Protein AF-A0A7W3WJU0-F1 (afdb_monomer_lite)

Foldseek 3Di:
DPVLQVVLVVLLVLLQVLLVLLQVQLVLDPPPPVVSLVSNLLSLLSNLLSQVSHLDRPDDLVVSLVSLVVSLVSLVVVVVVVDPPSVVSNLSSVLSNVLSVVVVPPPDPPDPDDDRPQLDPPDDDDDDDPPVPDDDPLVVLLVVLVVVLVVLVVVLPPDPDPPDDDDDDDDDDDDPPSRPPPSNSVSVSSNSSSNSSSVSSVSD

Secondary structure (DSSP, 8-state):
--HHHHHHHHHHHHHHHHHHHHHHHHHH-SSHHHHTHHHHHHHHHHHHHHHHH-SS--S-HHHHHHHHHHHHHHHHHHHHTT-TTHHHHHHHHHHHHHHHHHHHHS-----SS----------SS------TT---HHHHHHHHHHHHHHHHHHTTSPP---TT--S----PPPPPPTTS--HHHHHHHHHHHHHHHHHHHHH-

Structure (mmCIF, N/CA/C/O backbone):
data_AF-A0A7W3WJU0-F1
#
_entry.id   AF-A0A7W3WJU0-F1
#
loop_
_atom_site.group_PDB
_atom_site.id
_atom_site.type_symbol
_atom_site.label_atom_id
_atom_site.label_alt_id
_atom_site.label_comp_id
_atom_site.label_asym_id
_atom_site.label_entity_id
_atom_site.label_seq_id
_atom_site.pdbx_PDB_ins_code
_atom_site.Cartn_x
_atom_site.Cartn_y
_atom_site.Cartn_z
_atom_site.occupancy
_atom_site.B_iso_or_equiv
_atom_site.auth_seq_id
_atom_site.auth_comp_id
_atom_site.auth_asym_id
_atom_site.auth_atom_id
_atom_site.pdbx_PDB_model_num
ATOM 1 N N . MET A 1 1 ? 8.969 12.661 -23.540 1.00 39.19 1 MET A N 1
ATOM 2 C CA . MET A 1 1 ? 8.274 11.950 -22.445 1.00 39.19 1 MET A CA 1
ATOM 3 C C . MET A 1 1 ? 9.203 11.932 -21.227 1.00 39.19 1 MET A C 1
ATOM 5 O O . MET A 1 1 ? 10.104 11.114 -21.188 1.00 39.19 1 MET A O 1
ATOM 9 N N . HIS A 1 2 ? 9.082 12.870 -20.280 1.00 47.53 2 HIS A N 1
ATOM 10 C CA . HIS A 1 2 ? 9.853 12.876 -19.010 1.00 47.53 2 HIS A CA 1
ATOM 11 C C . HIS A 1 2 ? 8.990 12.389 -17.828 1.00 47.53 2 HIS A C 1
ATOM 13 O O . HIS A 1 2 ? 9.255 12.689 -16.668 1.00 47.53 2 HIS A O 1
ATOM 19 N N . GLY A 1 3 ? 7.901 11.678 -18.143 1.00 53.22 3 GLY A N 1
ATOM 20 C CA . GLY A 1 3 ? 6.846 11.341 -17.193 1.00 53.22 3 GLY A CA 1
ATOM 21 C C . GLY A 1 3 ? 7.219 10.232 -16.215 1.00 53.22 3 GLY A C 1
ATOM 22 O O . GLY A 1 3 ? 6.791 10.308 -15.072 1.00 53.22 3 GLY A O 1
ATOM 23 N N . SER A 1 4 ? 8.043 9.259 -16.622 1.00 66.31 4 SER A N 1
ATOM 24 C CA . SER A 1 4 ? 8.311 8.044 -15.835 1.00 66.31 4 SER A CA 1
ATOM 25 C C . SER A 1 4 ? 9.053 8.328 -14.528 1.00 66.31 4 SER A C 1
ATOM 27 O O . SER A 1 4 ? 8.640 7.870 -13.463 1.00 66.31 4 SER A O 1
ATOM 29 N N . ALA A 1 5 ? 10.110 9.141 -14.585 1.00 77.19 5 ALA A N 1
ATOM 30 C CA . ALA A 1 5 ? 10.865 9.513 -13.393 1.00 77.19 5 ALA A CA 1
ATOM 31 C C . ALA A 1 5 ? 9.999 10.334 -12.427 1.00 77.19 5 ALA A C 1
ATOM 33 O O . ALA A 1 5 ? 9.982 10.069 -11.228 1.00 77.19 5 ALA A O 1
ATOM 34 N N . TRP A 1 6 ? 9.230 11.298 -12.946 1.00 82.88 6 TRP A N 1
ATOM 35 C CA . TRP A 1 6 ? 8.368 12.139 -12.117 1.00 82.88 6 TRP A CA 1
ATOM 36 C C . TRP A 1 6 ? 7.225 11.348 -11.472 1.00 82.88 6 TRP A C 1
ATOM 38 O O . TRP A 1 6 ? 6.969 11.514 -10.281 1.00 82.88 6 TRP A O 1
ATOM 48 N N . SER A 1 7 ? 6.579 10.438 -12.209 1.00 83.38 7 SER A N 1
ATOM 49 C CA . SER A 1 7 ? 5.559 9.551 -11.640 1.00 83.38 7 SER A CA 1
ATOM 50 C C . SER A 1 7 ? 6.134 8.632 -10.563 1.00 83.38 7 SER A C 1
ATOM 52 O O . SER A 1 7 ? 5.496 8.465 -9.526 1.00 83.38 7 SER A O 1
ATOM 54 N N . GLY A 1 8 ? 7.348 8.100 -10.756 1.00 85.06 8 GLY A N 1
ATOM 55 C CA . GLY A 1 8 ? 8.044 7.302 -9.741 1.00 85.06 8 GLY A CA 1
ATOM 56 C C . GLY A 1 8 ? 8.300 8.095 -8.457 1.00 85.06 8 GLY A C 1
ATOM 57 O O . GLY A 1 8 ? 7.964 7.639 -7.363 1.00 85.06 8 GLY A O 1
ATOM 58 N N . TRP A 1 9 ? 8.789 9.334 -8.575 1.00 91.06 9 TRP A N 1
ATOM 59 C CA . TRP A 1 9 ? 8.986 10.225 -7.425 1.00 91.06 9 TRP A CA 1
ATOM 60 C C . TRP A 1 9 ? 7.679 10.586 -6.707 1.00 91.06 9 TRP A C 1
ATOM 62 O O . TRP A 1 9 ? 7.636 10.565 -5.476 1.00 91.06 9 TRP A O 1
ATOM 72 N N . LEU A 1 10 ? 6.602 10.874 -7.446 1.00 90.06 10 LEU A N 1
ATOM 73 C CA . LEU A 1 10 ? 5.289 11.161 -6.859 1.00 90.06 10 LEU A CA 1
ATOM 74 C C . LEU A 1 10 ? 4.723 9.953 -6.107 1.00 90.06 10 LEU A C 1
ATOM 76 O O . LEU A 1 10 ? 4.256 10.103 -4.978 1.00 90.06 10 LEU A O 1
ATOM 80 N N . LEU A 1 11 ? 4.792 8.761 -6.704 1.00 90.00 11 LEU A N 1
ATOM 81 C CA . LEU A 1 11 ? 4.348 7.517 -6.074 1.00 90.00 11 LEU A CA 1
ATOM 82 C C . LEU A 1 11 ? 5.175 7.198 -4.827 1.00 90.00 11 LEU A C 1
ATOM 84 O O . LEU A 1 11 ? 4.604 6.865 -3.789 1.00 90.00 11 LEU A O 1
ATOM 88 N N . THR A 1 12 ? 6.495 7.376 -4.906 1.00 92.06 12 THR A N 1
ATOM 89 C CA . THR A 1 12 ? 7.416 7.228 -3.773 1.00 92.06 12 THR A CA 1
ATOM 90 C C . THR A 1 12 ? 7.023 8.153 -2.625 1.00 92.06 12 THR A C 1
ATOM 92 O O . THR A 1 12 ? 6.845 7.699 -1.494 1.00 92.06 12 THR A O 1
ATOM 95 N N . GLY A 1 13 ? 6.850 9.448 -2.907 1.00 93.56 13 GLY A N 1
ATOM 96 C CA . GLY A 1 13 ? 6.485 10.442 -1.900 1.00 93.56 13 GLY A CA 1
ATOM 97 C C . GLY A 1 13 ? 5.115 10.168 -1.281 1.00 93.56 13 GLY A C 1
ATOM 98 O O . GLY A 1 13 ? 4.974 10.207 -0.060 1.00 93.56 13 GLY A O 1
ATOM 99 N N . LEU A 1 14 ? 4.120 9.828 -2.105 1.00 93.44 14 LEU A N 1
ATOM 100 C CA . LEU A 1 14 ? 2.762 9.523 -1.657 1.00 93.44 14 LEU A CA 1
ATOM 101 C C . LEU A 1 14 ? 2.717 8.271 -0.770 1.00 93.44 14 LEU A C 1
ATOM 103 O O . LEU A 1 14 ? 2.175 8.324 0.336 1.00 93.44 14 LEU A O 1
ATOM 107 N N . CYS A 1 15 ? 3.304 7.161 -1.227 1.00 93.12 15 CYS A N 1
ATOM 108 C CA . CYS A 1 15 ? 3.335 5.908 -0.472 1.00 93.12 15 CYS A CA 1
ATOM 109 C C . CYS A 1 15 ? 4.178 6.056 0.800 1.00 93.12 15 CYS A C 1
ATOM 111 O O . CYS A 1 15 ? 3.769 5.596 1.867 1.00 93.12 15 CYS A O 1
ATOM 113 N N . GLY A 1 16 ? 5.311 6.761 0.726 1.00 94.44 16 GLY A N 1
ATOM 114 C CA . GLY A 1 16 ? 6.170 7.050 1.873 1.00 94.44 16 GLY A CA 1
ATOM 115 C C . GLY A 1 16 ? 5.463 7.890 2.939 1.00 94.44 16 GLY A C 1
ATOM 116 O O . GLY A 1 16 ? 5.493 7.538 4.120 1.00 94.44 16 GLY A O 1
ATOM 117 N N . LEU A 1 17 ? 4.753 8.948 2.534 1.00 94.69 17 LEU A N 1
ATOM 118 C CA . LEU A 1 17 ? 3.962 9.774 3.447 1.00 94.69 17 LEU A CA 1
ATOM 119 C C . LEU A 1 17 ? 2.829 8.971 4.095 1.00 94.69 17 LEU A C 1
ATOM 121 O O . LEU A 1 17 ? 2.680 9.007 5.317 1.00 94.69 17 LEU A O 1
ATOM 125 N N . ALA A 1 18 ? 2.063 8.212 3.303 1.00 92.81 18 ALA A N 1
ATOM 126 C CA . ALA A 1 18 ? 1.000 7.352 3.821 1.00 92.81 18 ALA A CA 1
ATOM 127 C C . ALA A 1 18 ? 1.544 6.350 4.855 1.00 92.81 18 ALA A C 1
ATOM 129 O O . ALA A 1 18 ? 0.943 6.169 5.914 1.00 92.81 18 ALA A O 1
ATOM 130 N N . SER A 1 19 ? 2.721 5.779 4.593 1.00 93.00 19 SER A N 1
ATOM 131 C CA . SER A 1 19 ? 3.397 4.833 5.487 1.00 93.00 19 SER A CA 1
ATOM 132 C C . SER A 1 19 ? 3.841 5.472 6.794 1.00 93.00 19 SER A C 1
ATOM 134 O O . SER A 1 19 ? 3.613 4.907 7.863 1.00 93.00 19 SER A O 1
ATOM 136 N N . ALA A 1 20 ? 4.428 6.670 6.731 1.00 94.19 20 ALA A N 1
ATOM 137 C CA . ALA A 1 20 ? 4.819 7.425 7.917 1.00 94.19 20 ALA A CA 1
ATOM 138 C C . ALA A 1 20 ? 3.599 7.756 8.789 1.00 94.19 20 ALA A C 1
ATOM 140 O O . ALA A 1 20 ? 3.632 7.557 10.005 1.00 94.19 20 ALA A O 1
ATOM 141 N N . VAL A 1 21 ? 2.494 8.184 8.171 1.00 91.62 21 VAL A N 1
ATOM 142 C CA . VAL A 1 21 ? 1.234 8.458 8.874 1.00 91.62 21 VAL A CA 1
ATOM 143 C C . VAL A 1 21 ? 0.673 7.184 9.514 1.00 91.62 21 VAL A C 1
ATOM 145 O O . VAL A 1 21 ? 0.353 7.197 10.705 1.00 91.62 21 VAL A O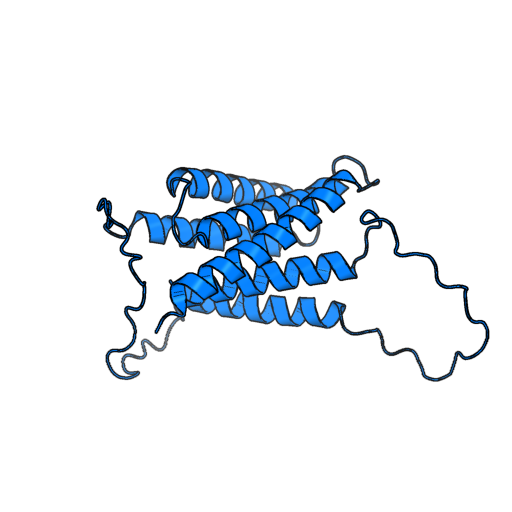 1
ATOM 148 N N . CYS A 1 22 ? 0.602 6.068 8.781 1.00 91.62 22 CYS A N 1
ATOM 149 C CA . CYS A 1 22 ? 0.155 4.781 9.326 1.00 91.62 22 CYS A CA 1
ATOM 150 C C . CYS A 1 22 ? 1.048 4.309 10.483 1.00 91.62 22 CYS A C 1
ATOM 152 O O . CYS A 1 22 ? 0.533 3.841 11.500 1.00 91.62 22 CYS A O 1
ATOM 154 N N . PHE A 1 23 ? 2.367 4.508 10.395 1.00 92.12 23 PHE A N 1
ATOM 155 C CA . PHE A 1 23 ? 3.302 4.164 11.463 1.00 92.12 23 PHE A CA 1
ATOM 156 C C . PHE A 1 23 ? 3.087 5.018 12.715 1.00 92.12 23 PHE A C 1
ATOM 158 O O . PHE A 1 23 ? 2.971 4.472 13.812 1.00 92.12 23 PHE A O 1
ATOM 165 N N . VAL A 1 24 ? 2.977 6.343 12.575 1.00 91.31 24 VAL A N 1
ATOM 166 C CA . VAL A 1 24 ? 2.710 7.257 13.699 1.00 91.31 24 VAL A CA 1
ATOM 167 C C . VAL A 1 24 ? 1.398 6.890 14.390 1.00 91.31 24 VAL A C 1
ATOM 169 O O . VAL A 1 24 ? 1.367 6.752 15.613 1.00 91.31 24 VAL A O 1
ATOM 172 N N . ARG A 1 25 ? 0.341 6.607 13.622 1.00 87.25 25 ARG A N 1
ATOM 173 C CA . ARG A 1 25 ? -0.933 6.106 14.161 1.00 87.25 25 ARG A CA 1
ATOM 174 C C . ARG A 1 25 ? -0.768 4.785 14.900 1.00 87.25 25 ARG A C 1
ATOM 176 O O . ARG A 1 25 ? -1.293 4.612 15.996 1.00 87.25 25 ARG A O 1
ATOM 183 N N . ALA A 1 26 ? 0.008 3.863 14.338 1.00 88.38 26 ALA A N 1
ATOM 184 C CA . ALA A 1 26 ? 0.304 2.603 14.996 1.00 88.38 26 ALA A CA 1
ATOM 185 C C . ALA A 1 26 ? 1.052 2.799 16.319 1.00 88.38 26 ALA A C 1
ATOM 187 O O . ALA A 1 26 ? 0.901 1.997 17.231 1.00 88.38 26 ALA A O 1
ATOM 188 N N . ARG A 1 27 ? 1.896 3.829 16.446 1.00 88.38 27 ARG A N 1
ATOM 189 C CA . ARG A 1 27 ? 2.583 4.170 17.702 1.00 88.38 27 ARG A CA 1
ATOM 190 C C . ARG A 1 27 ? 1.637 4.821 18.713 1.00 88.38 27 ARG A C 1
ATOM 192 O O . ARG A 1 27 ? 1.791 4.557 19.900 1.00 88.38 27 ARG A O 1
ATOM 199 N N . ALA A 1 28 ? 0.693 5.629 18.239 1.00 84.56 28 ALA A N 1
A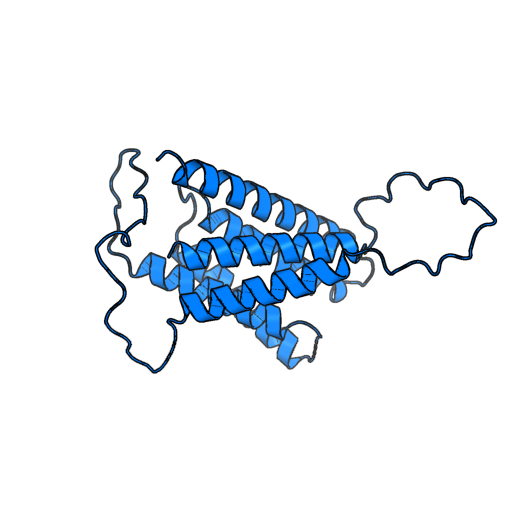TOM 200 C CA . ALA A 1 28 ? -0.251 6.381 19.061 1.00 84.56 28 ALA A CA 1
ATOM 201 C C . ALA A 1 28 ? -1.480 5.571 19.519 1.00 84.56 28 ALA A C 1
ATOM 203 O O . ALA A 1 28 ? -2.153 5.983 20.458 1.00 84.56 28 ALA A O 1
ATOM 204 N N . SER A 1 29 ? -1.772 4.425 18.891 1.00 80.25 29 SER A N 1
ATOM 205 C CA . SER A 1 29 ? -2.947 3.614 19.231 1.00 80.25 29 SER A CA 1
ATOM 206 C C . SER A 1 29 ? -2.933 3.157 20.695 1.00 80.25 29 SER A C 1
ATOM 208 O O . SER A 1 29 ? -2.040 2.429 21.143 1.00 80.25 29 SER A O 1
ATOM 210 N N . ALA A 1 30 ? -3.981 3.546 21.425 1.00 77.69 30 ALA A N 1
ATOM 211 C CA . ALA A 1 30 ? -4.205 3.175 22.822 1.00 77.69 30 ALA A CA 1
ATOM 212 C C . ALA A 1 30 ? -4.728 1.734 22.988 1.00 77.69 30 ALA A C 1
ATOM 214 O O . ALA A 1 30 ? -4.762 1.200 24.095 1.00 77.69 30 ALA A O 1
ATOM 215 N N . SER A 1 31 ? -5.102 1.065 21.894 1.00 76.25 31 SER A N 1
ATOM 216 C CA . SER A 1 31 ? -5.744 -0.259 21.868 1.00 76.25 31 SER A CA 1
ATOM 217 C C . SER A 1 31 ? -4.788 -1.439 22.144 1.00 76.25 31 SER A C 1
ATOM 219 O O . SER A 1 31 ? -5.074 -2.589 21.790 1.00 76.25 31 SER A O 1
ATOM 221 N N . GLY A 1 32 ? -3.626 -1.174 22.749 1.00 78.06 32 GLY A N 1
ATOM 222 C CA . GLY A 1 32 ? -2.594 -2.165 23.055 1.00 78.06 32 GLY A CA 1
ATOM 223 C C . GLY A 1 32 ? -1.947 -2.805 21.813 1.00 78.06 32 GLY A C 1
ATOM 224 O O . GLY A 1 32 ? -2.209 -2.407 20.679 1.00 78.06 32 GLY A O 1
ATOM 225 N N . PRO A 1 33 ? -1.093 -3.834 21.983 1.00 81.69 33 PRO A N 1
ATOM 226 C CA . PRO A 1 33 ? -0.316 -4.419 20.884 1.00 81.69 33 PRO A CA 1
ATOM 227 C C . PRO A 1 33 ? -1.145 -4.939 19.702 1.00 81.69 33 PRO A C 1
ATOM 229 O O . PRO A 1 33 ? -0.658 -4.930 18.577 1.00 81.69 33 PRO A O 1
ATOM 232 N N . ARG A 1 34 ? -2.393 -5.375 19.935 1.00 78.94 34 ARG A N 1
ATOM 233 C CA . ARG A 1 34 ? -3.272 -5.930 18.890 1.00 78.94 34 ARG A CA 1
ATOM 234 C C . ARG A 1 34 ? -3.860 -4.856 17.975 1.00 78.94 34 ARG A C 1
ATOM 236 O O . ARG A 1 34 ? -3.878 -5.057 16.766 1.00 78.94 34 ARG A O 1
ATOM 243 N N . GLY A 1 35 ? -4.279 -3.708 18.512 1.00 80.50 35 GLY A N 1
ATOM 244 C CA . GLY A 1 35 ? -4.815 -2.619 17.682 1.00 80.50 35 GLY A CA 1
ATOM 245 C C . GLY A 1 35 ? -3.763 -1.946 16.797 1.00 80.50 35 GLY A C 1
ATOM 246 O O . GLY A 1 35 ? -4.092 -1.364 15.770 1.00 80.50 35 GLY A O 1
ATOM 247 N N . ARG A 1 36 ? -2.481 -2.114 17.137 1.00 85.88 36 ARG A N 1
ATOM 248 C CA . ARG A 1 36 ? -1.344 -1.588 16.371 1.00 85.88 36 ARG A CA 1
ATOM 249 C C . ARG A 1 36 ? -1.014 -2.420 15.130 1.00 85.88 36 ARG A C 1
ATOM 251 O O . ARG A 1 36 ? -0.324 -1.925 14.250 1.00 85.88 36 ARG A O 1
ATOM 258 N N . GLN A 1 37 ? -1.486 -3.667 15.036 1.00 86.75 37 GLN A N 1
ATOM 259 C CA . GLN A 1 37 ? -1.046 -4.605 13.993 1.00 86.75 37 GLN A CA 1
ATOM 260 C C . GLN A 1 37 ? -1.493 -4.199 12.587 1.00 86.75 37 GLN A C 1
ATOM 262 O O . GLN A 1 37 ? -0.683 -4.234 11.670 1.00 86.75 37 GLN A O 1
ATOM 267 N N . SER A 1 38 ? -2.751 -3.784 12.411 1.00 84.62 38 SER A N 1
ATOM 268 C CA . SER A 1 38 ? -3.257 -3.377 11.090 1.00 84.62 38 SER A CA 1
ATOM 269 C C . SER A 1 38 ? -2.579 -2.096 10.576 1.00 84.62 38 SER A C 1
ATOM 271 O O . SER A 1 38 ? -2.052 -2.137 9.469 1.00 84.62 38 SER A O 1
ATOM 273 N N . PRO A 1 39 ? -2.457 -1.009 11.365 1.00 87.75 39 PRO A N 1
ATOM 274 C CA . PRO A 1 39 ? -1.703 0.173 10.940 1.00 87.75 39 PRO A CA 1
ATOM 275 C C . PRO A 1 39 ? -0.207 -0.094 10.703 1.00 87.75 39 PRO A C 1
ATOM 277 O O . PRO A 1 39 ? 0.396 0.541 9.843 1.00 87.75 39 PRO A O 1
ATOM 280 N N . LEU A 1 40 ? 0.406 -1.037 11.437 1.00 89.94 40 LEU A N 1
ATOM 281 C CA . LEU A 1 40 ? 1.786 -1.467 11.173 1.00 89.94 40 LEU A CA 1
ATOM 282 C C . LEU A 1 40 ? 1.914 -2.220 9.847 1.00 89.94 40 LEU A C 1
ATOM 284 O O . LEU A 1 40 ? 2.875 -1.975 9.124 1.00 89.94 40 LEU A O 1
ATOM 288 N N . LEU A 1 41 ? 0.971 -3.112 9.530 1.00 90.44 41 LEU A N 1
ATOM 289 C CA . LEU A 1 41 ? 0.939 -3.798 8.238 1.00 90.44 41 LEU A CA 1
ATOM 290 C C . LEU A 1 41 ? 0.780 -2.795 7.096 1.00 90.44 41 LEU A C 1
ATOM 292 O O . LEU A 1 41 ? 1.581 -2.815 6.171 1.00 90.44 41 LEU A O 1
ATOM 296 N N . GLU A 1 42 ? -0.161 -1.857 7.207 1.00 91.69 42 GLU A N 1
ATOM 297 C CA . GLU A 1 42 ? -0.342 -0.783 6.221 1.00 91.69 42 GLU A CA 1
ATOM 298 C C . GLU A 1 42 ? 0.938 0.048 6.032 1.00 91.69 42 GLU A C 1
ATOM 300 O O . GLU A 1 42 ? 1.342 0.321 4.904 1.00 91.69 42 GLU A O 1
ATOM 305 N N . ALA A 1 43 ? 1.615 0.411 7.128 1.00 93.19 43 ALA A N 1
ATOM 306 C CA . ALA A 1 43 ? 2.870 1.155 7.065 1.00 93.19 43 ALA A CA 1
ATOM 307 C C . ALA A 1 43 ? 4.003 0.355 6.401 1.00 93.19 43 ALA A C 1
ATOM 309 O O . ALA A 1 43 ? 4.792 0.912 5.642 1.00 93.19 43 ALA A O 1
ATOM 310 N N . LEU A 1 44 ? 4.092 -0.946 6.684 1.00 94.94 44 LEU A N 1
ATOM 311 C CA . LEU A 1 44 ? 5.111 -1.825 6.118 1.00 94.94 44 LEU A CA 1
ATOM 312 C C . LEU A 1 44 ? 4.889 -2.046 4.617 1.00 94.94 44 LEU A C 1
ATOM 314 O O . LEU A 1 44 ? 5.833 -1.953 3.833 1.00 94.94 44 LEU A O 1
ATOM 318 N N . MET A 1 45 ? 3.644 -2.292 4.216 1.00 92.81 45 MET A N 1
ATOM 319 C CA . MET A 1 45 ? 3.272 -2.528 2.821 1.00 92.81 45 MET A CA 1
ATOM 320 C C . MET A 1 45 ? 3.412 -1.255 1.987 1.00 92.81 45 MET A C 1
ATOM 322 O O . MET A 1 45 ? 4.022 -1.287 0.918 1.00 92.81 45 MET A O 1
ATOM 326 N N . GLY A 1 46 ? 2.972 -0.112 2.517 1.00 91.75 46 GLY A N 1
ATOM 327 C CA . GLY A 1 46 ? 3.199 1.181 1.883 1.00 91.75 46 GLY A CA 1
ATOM 328 C C . GLY A 1 46 ? 4.673 1.562 1.774 1.00 91.75 46 GLY A C 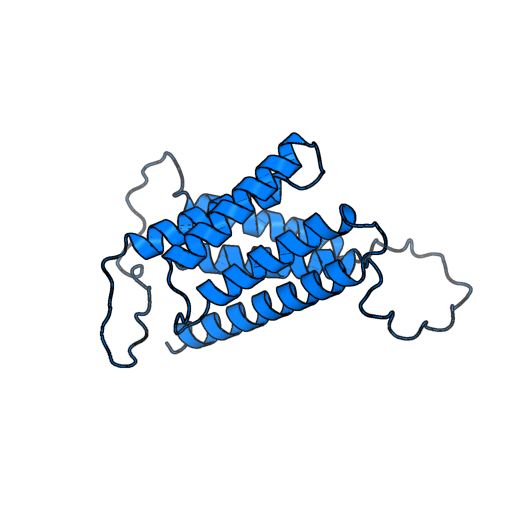1
ATOM 329 O O . GLY A 1 46 ? 5.087 2.118 0.757 1.00 91.75 46 GLY A O 1
ATOM 330 N N . GLY A 1 47 ? 5.482 1.236 2.787 1.00 93.12 47 GLY A N 1
ATOM 331 C CA . GLY A 1 47 ? 6.915 1.511 2.770 1.00 93.12 47 GLY A CA 1
ATOM 332 C C . GLY A 1 47 ? 7.610 0.695 1.687 1.00 93.12 47 GLY A C 1
ATOM 333 O O . GLY A 1 47 ? 8.408 1.230 0.923 1.00 93.12 47 GLY A O 1
ATOM 334 N N . GLY A 1 48 ? 7.244 -0.582 1.559 1.00 91.62 48 GLY A N 1
ATOM 335 C CA . GLY A 1 48 ? 7.723 -1.431 0.476 1.00 91.62 48 GLY A CA 1
ATOM 336 C C . GLY A 1 48 ? 7.269 -0.953 -0.907 1.00 91.62 48 GLY A C 1
ATOM 337 O O . GLY A 1 48 ? 8.077 -0.955 -1.831 1.00 91.62 48 GLY A O 1
ATOM 338 N N . MET A 1 49 ? 6.031 -0.471 -1.055 1.00 93.44 49 MET A N 1
ATOM 339 C CA . MET A 1 49 ? 5.591 0.177 -2.298 1.00 93.44 49 MET A CA 1
ATOM 340 C C . MET A 1 49 ? 6.432 1.403 -2.634 1.00 93.44 49 MET A C 1
ATOM 342 O O . MET A 1 49 ? 6.859 1.553 -3.774 1.00 93.44 49 MET A O 1
ATOM 346 N N . ALA A 1 50 ? 6.711 2.265 -1.653 1.00 92.75 50 ALA A N 1
ATOM 347 C CA . ALA A 1 50 ? 7.572 3.421 -1.874 1.00 92.75 50 ALA A CA 1
ATOM 348 C C . ALA A 1 50 ? 8.957 2.985 -2.375 1.00 92.75 50 ALA A C 1
ATOM 350 O O . ALA A 1 50 ? 9.454 3.557 -3.337 1.00 92.75 50 ALA A O 1
ATOM 351 N N . LEU A 1 51 ? 9.535 1.929 -1.789 1.00 91.75 51 LEU A N 1
ATOM 352 C CA . LEU A 1 51 ? 10.806 1.352 -2.237 1.00 91.75 51 LEU A CA 1
ATOM 353 C C . LEU A 1 51 ? 10.742 0.766 -3.654 1.00 91.75 51 LEU A C 1
ATOM 355 O O . LEU A 1 51 ? 11.703 0.920 -4.398 1.00 91.75 51 LEU A O 1
ATOM 359 N N . MET A 1 52 ? 9.630 0.139 -4.048 1.00 88.50 52 MET A N 1
ATOM 360 C CA . MET A 1 52 ? 9.437 -0.340 -5.425 1.00 88.50 52 MET A CA 1
ATOM 361 C C . MET A 1 52 ? 9.254 0.797 -6.438 1.00 88.50 52 MET A C 1
ATOM 363 O O . MET A 1 52 ? 9.636 0.640 -7.592 1.00 88.50 52 MET A O 1
ATOM 367 N N . ALA A 1 53 ? 8.688 1.937 -6.027 1.00 88.56 53 ALA A N 1
ATOM 368 C CA . ALA A 1 53 ? 8.523 3.120 -6.878 1.00 88.56 53 ALA A CA 1
ATOM 369 C C . ALA A 1 53 ? 9.796 3.966 -7.028 1.00 88.56 53 ALA A C 1
ATOM 371 O O . ALA A 1 53 ? 9.793 4.904 -7.833 1.00 88.56 53 ALA A O 1
ATOM 372 N N . LEU A 1 54 ? 10.855 3.686 -6.258 1.00 86.19 54 LEU A N 1
ATOM 373 C CA . LEU A 1 54 ? 12.091 4.454 -6.346 1.00 86.19 54 LEU A CA 1
ATOM 374 C C . LEU A 1 54 ? 12.665 4.331 -7.767 1.00 86.19 54 LEU A C 1
ATOM 376 O O . LEU A 1 54 ? 12.960 3.221 -8.207 1.00 86.19 54 LEU A O 1
ATOM 380 N N . PRO A 1 55 ? 12.910 5.452 -8.467 1.00 75.81 55 PRO A N 1
ATOM 381 C CA . PRO A 1 55 ? 13.461 5.413 -9.822 1.00 75.81 55 PRO A CA 1
ATOM 382 C C . PRO A 1 55 ? 14.905 4.888 -9.869 1.00 75.81 55 PRO A C 1
ATOM 384 O O . PRO A 1 55 ? 15.382 4.517 -10.935 1.00 75.81 55 PRO A O 1
ATOM 387 N N . ALA A 1 56 ? 15.591 4.840 -8.722 1.00 73.31 56 ALA A N 1
ATOM 388 C CA . ALA A 1 56 ? 16.850 4.131 -8.529 1.00 73.31 56 ALA A CA 1
ATOM 389 C C . ALA A 1 56 ? 16.713 3.232 -7.285 1.00 73.31 56 ALA A C 1
ATOM 391 O O . ALA A 1 56 ? 16.754 3.749 -6.161 1.00 73.31 56 ALA A O 1
ATOM 392 N N . PRO A 1 57 ? 16.492 1.915 -7.445 1.00 66.38 57 PRO A N 1
ATOM 393 C CA . PRO A 1 57 ? 16.225 1.033 -6.318 1.00 66.38 57 PRO A CA 1
ATOM 394 C C . PRO A 1 57 ? 17.479 0.892 -5.451 1.00 66.38 57 PRO A C 1
ATOM 396 O O . PRO A 1 57 ? 18.472 0.284 -5.839 1.00 66.38 57 PRO A O 1
ATOM 399 N N . ALA A 1 58 ? 17.424 1.443 -4.240 1.00 77.19 58 ALA A N 1
ATOM 400 C CA . ALA A 1 58 ? 18.488 1.308 -3.243 1.00 77.19 58 ALA A CA 1
ATOM 401 C C . ALA A 1 58 ? 18.439 -0.039 -2.493 1.00 77.19 58 ALA A C 1
ATOM 403 O O . ALA A 1 58 ? 19.292 -0.315 -1.651 1.00 77.19 58 ALA A O 1
ATOM 404 N N . VAL A 1 59 ? 17.413 -0.857 -2.756 1.00 84.88 59 VAL A N 1
ATOM 405 C CA . VAL A 1 59 ? 17.104 -2.078 -2.010 1.00 84.88 59 VAL A CA 1
ATOM 406 C C . VAL A 1 59 ? 16.978 -3.255 -2.981 1.00 84.88 59 VAL A C 1
ATOM 408 O O . VAL A 1 59 ? 16.224 -3.150 -3.949 1.00 84.88 59 VAL A O 1
ATOM 411 N N . PRO A 1 60 ? 17.669 -4.385 -2.738 1.00 88.44 60 PRO A N 1
ATOM 412 C CA . PRO A 1 60 ? 17.564 -5.565 -3.593 1.00 88.44 60 PRO A CA 1
ATOM 413 C C . PRO A 1 60 ? 16.134 -6.117 -3.663 1.00 88.44 60 PRO A C 1
ATOM 415 O O . PRO A 1 60 ? 15.460 -6.241 -2.638 1.00 88.44 60 PRO A O 1
ATOM 418 N N . ALA A 1 61 ? 15.693 -6.547 -4.848 1.00 87.56 61 ALA A N 1
ATOM 419 C CA . ALA A 1 61 ? 14.367 -7.146 -5.037 1.00 87.56 61 ALA A CA 1
ATOM 420 C C . ALA A 1 61 ? 14.152 -8.413 -4.183 1.00 87.56 61 ALA A C 1
ATOM 422 O O . ALA A 1 61 ? 13.042 -8.671 -3.725 1.00 87.56 61 ALA A O 1
ATOM 423 N N . THR A 1 62 ? 15.218 -9.158 -3.866 1.00 90.00 62 THR A N 1
ATOM 424 C CA . THR A 1 62 ? 15.168 -10.304 -2.941 1.00 90.00 62 THR A CA 1
ATOM 425 C C . THR A 1 62 ? 14.808 -9.896 -1.513 1.00 90.00 62 THR A C 1
ATOM 427 O O . THR A 1 62 ? 14.062 -10.607 -0.842 1.00 90.00 62 THR A O 1
ATOM 430 N N . PHE A 1 63 ? 15.280 -8.736 -1.044 1.00 92.31 63 PHE A N 1
ATOM 431 C CA . PHE A 1 63 ? 14.897 -8.204 0.263 1.00 92.31 63 PHE A CA 1
ATOM 432 C C . PHE A 1 63 ? 13.412 -7.834 0.283 1.00 92.31 63 PHE A C 1
ATOM 434 O O . PHE A 1 63 ? 12.699 -8.189 1.221 1.00 92.31 63 PHE A O 1
ATOM 441 N N . LEU A 1 64 ? 12.939 -7.161 -0.770 1.00 92.62 64 LEU A N 1
ATOM 442 C CA . LEU A 1 64 ? 11.529 -6.802 -0.916 1.00 92.62 64 LEU A CA 1
ATOM 443 C C . LEU A 1 64 ? 10.639 -8.048 -0.973 1.00 92.62 64 LEU A C 1
ATOM 445 O O . LEU A 1 64 ? 9.621 -8.097 -0.287 1.00 92.62 64 LEU A O 1
ATOM 449 N N . LEU A 1 65 ? 11.057 -9.091 -1.692 1.00 94.31 65 LEU A N 1
ATOM 450 C CA . LEU A 1 65 ? 10.344 -10.366 -1.737 1.00 94.31 65 LEU A CA 1
ATOM 451 C C . LEU A 1 65 ? 10.194 -10.986 -0.340 1.00 94.31 65 LEU A C 1
ATOM 453 O O . LEU A 1 65 ? 9.093 -11.381 0.040 1.00 94.31 65 LEU A O 1
ATOM 457 N N . VAL A 1 66 ? 11.271 -11.036 0.452 1.00 95.81 66 VAL A N 1
ATOM 458 C CA . VAL A 1 66 ? 11.227 -11.554 1.832 1.00 95.81 66 VAL A CA 1
ATOM 459 C C . VAL A 1 66 ? 10.305 -10.704 2.709 1.00 95.81 66 VAL A C 1
ATOM 461 O O . VAL A 1 66 ? 9.493 -11.248 3.462 1.00 95.81 66 VAL A O 1
ATOM 464 N N . LEU A 1 67 ? 10.391 -9.377 2.590 1.00 94.94 67 LEU A N 1
ATOM 465 C CA . LEU A 1 67 ? 9.541 -8.437 3.319 1.00 94.94 67 LEU A CA 1
ATOM 466 C C . LEU A 1 67 ? 8.053 -8.670 3.010 1.00 94.94 67 LEU A C 1
ATOM 468 O O . LEU A 1 67 ? 7.242 -8.801 3.930 1.00 94.94 67 LEU A O 1
ATOM 472 N N . PHE A 1 68 ? 7.694 -8.761 1.728 1.00 95.25 68 PHE A N 1
ATOM 473 C CA . PHE A 1 68 ? 6.312 -8.943 1.289 1.00 95.25 68 PHE A CA 1
ATOM 474 C C . PHE A 1 68 ? 5.777 -10.343 1.561 1.00 95.25 68 PHE A C 1
ATOM 476 O O . PHE A 1 68 ? 4.627 -10.474 1.974 1.00 95.25 68 PHE A O 1
ATOM 483 N N . ALA A 1 69 ? 6.604 -11.382 1.432 1.00 95.44 69 ALA A N 1
ATOM 484 C CA . ALA A 1 69 ? 6.240 -12.729 1.857 1.00 95.44 69 ALA A CA 1
ATOM 485 C C . ALA A 1 69 ? 5.944 -12.766 3.366 1.00 95.44 69 ALA A C 1
ATOM 487 O O . ALA A 1 69 ? 4.937 -13.334 3.789 1.00 95.44 69 ALA A O 1
ATOM 488 N N . GLY A 1 70 ? 6.759 -12.089 4.181 1.00 95.00 70 GLY A N 1
ATOM 489 C CA . GLY A 1 70 ? 6.506 -11.924 5.613 1.00 95.00 70 GLY A CA 1
ATOM 490 C C . GLY A 1 70 ? 5.191 -11.192 5.904 1.00 95.00 70 GLY A C 1
ATOM 491 O O . GLY A 1 70 ? 4.405 -11.648 6.737 1.00 95.00 70 GLY A O 1
ATOM 492 N N . ALA A 1 71 ? 4.910 -10.097 5.191 1.00 92.94 71 ALA A N 1
ATOM 493 C CA . ALA A 1 71 ? 3.660 -9.341 5.316 1.00 92.94 71 ALA A CA 1
ATOM 494 C C . ALA A 1 71 ? 2.426 -10.166 4.910 1.00 92.94 71 ALA A C 1
ATOM 496 O O . ALA A 1 71 ? 1.394 -10.123 5.585 1.00 92.94 71 ALA A O 1
ATOM 497 N N . LEU A 1 72 ? 2.544 -10.955 3.840 1.00 93.81 72 LEU A N 1
ATOM 498 C CA . LEU A 1 72 ? 1.511 -11.870 3.364 1.00 93.81 72 LEU A CA 1
ATOM 499 C C . LEU A 1 72 ? 1.217 -12.955 4.407 1.00 93.81 72 LEU A C 1
ATOM 501 O O . LEU A 1 72 ? 0.058 -13.177 4.756 1.00 93.81 72 LEU A O 1
ATOM 505 N N . LEU A 1 73 ? 2.259 -13.588 4.953 1.00 94.06 73 LEU A N 1
ATOM 506 C CA . LEU A 1 73 ? 2.130 -14.600 6.005 1.00 94.06 73 LEU A CA 1
ATOM 507 C C . LEU A 1 73 ? 1.537 -14.015 7.289 1.00 94.06 73 LEU A C 1
ATOM 509 O O . LEU A 1 73 ? 0.682 -14.642 7.917 1.00 94.06 73 LEU A O 1
ATOM 513 N N . TRP A 1 74 ? 1.939 -12.800 7.668 1.00 93.00 74 TRP A N 1
ATOM 514 C CA . TRP A 1 74 ? 1.344 -12.094 8.799 1.00 93.00 74 TRP A CA 1
ATOM 515 C C . TRP A 1 74 ? -0.151 -11.834 8.546 1.00 93.00 74 TRP A C 1
ATOM 517 O O . TRP A 1 74 ? -0.986 -12.195 9.378 1.00 93.00 74 TRP A O 1
ATOM 527 N N . SER A 1 75 ? -0.517 -11.315 7.375 1.00 90.50 75 SER A N 1
ATOM 528 C CA . SER A 1 75 ? -1.918 -11.079 6.995 1.00 90.50 75 SER A CA 1
ATOM 529 C C . SER A 1 75 ? -2.742 -12.373 7.002 1.00 90.50 75 SER A C 1
ATOM 531 O O . SER A 1 75 ? -3.846 -12.406 7.548 1.00 90.50 75 SER A O 1
ATOM 533 N N . ALA A 1 76 ? -2.182 -13.477 6.497 1.00 90.44 76 ALA A N 1
ATOM 534 C CA . ALA A 1 76 ? -2.795 -14.803 6.559 1.00 90.44 76 ALA A CA 1
ATOM 535 C C . ALA A 1 76 ? -3.010 -15.270 8.007 1.00 90.44 76 ALA A C 1
ATOM 537 O O . ALA A 1 76 ? -4.095 -15.731 8.361 1.00 90.44 76 ALA A O 1
ATOM 538 N N . ALA A 1 77 ? -2.013 -15.095 8.878 1.00 90.06 77 ALA A N 1
ATOM 539 C CA . ALA A 1 77 ? -2.121 -15.453 10.288 1.00 90.06 77 ALA A CA 1
ATOM 540 C C . ALA A 1 77 ? -3.204 -14.637 11.016 1.00 90.06 77 ALA A C 1
ATOM 542 O O . ALA A 1 77 ? -3.917 -15.177 11.865 1.00 90.06 77 ALA A O 1
ATOM 543 N N . LEU A 1 78 ? -3.365 -13.350 10.691 1.00 87.88 78 LEU A N 1
ATOM 544 C CA . LEU A 1 78 ? -4.442 -12.521 11.243 1.00 87.88 78 LEU A CA 1
ATOM 545 C C . LEU A 1 78 ? -5.815 -12.899 10.677 1.00 87.88 78 LEU A C 1
ATOM 547 O O . LEU A 1 78 ? -6.801 -12.884 11.419 1.00 87.88 78 LEU A O 1
ATOM 551 N N . LEU A 1 79 ? -5.885 -13.286 9.401 1.00 88.62 79 LEU A N 1
ATOM 552 C CA . LEU A 1 79 ? -7.108 -13.785 8.777 1.00 88.62 79 LEU A CA 1
ATOM 553 C C . LEU A 1 79 ? -7.582 -15.085 9.439 1.00 88.62 79 LEU A C 1
ATOM 555 O O . LEU A 1 79 ? -8.758 -15.207 9.777 1.00 88.62 79 LEU A O 1
ATOM 559 N N . LEU A 1 80 ? -6.663 -16.016 9.717 1.00 90.12 80 LEU A N 1
ATOM 560 C CA . LEU A 1 80 ? -6.953 -17.247 10.464 1.00 90.12 80 LEU A CA 1
ATOM 561 C C . LEU A 1 80 ? -7.458 -16.958 11.886 1.00 90.12 80 LEU A C 1
ATOM 563 O O . LEU A 1 80 ? -8.302 -17.681 12.411 1.00 90.12 80 LEU A O 1
ATOM 567 N N . ARG A 1 81 ? -7.004 -15.856 12.492 1.00 87.25 81 ARG A N 1
ATOM 568 C CA . ARG A 1 81 ? -7.494 -15.350 13.786 1.00 87.25 81 ARG A CA 1
ATOM 569 C C . ARG A 1 81 ? -8.809 -14.563 13.681 1.00 87.25 81 ARG A C 1
ATOM 571 O O . ARG A 1 81 ? -9.243 -13.991 14.677 1.00 87.25 81 ARG A O 1
ATOM 578 N N . ARG A 1 82 ? -9.444 -14.535 12.502 1.00 82.38 82 ARG A N 1
ATOM 579 C CA . ARG A 1 82 ? -10.702 -13.829 12.194 1.00 82.38 82 ARG A CA 1
ATOM 580 C C . ARG A 1 82 ? -10.673 -12.332 12.503 1.00 82.38 82 ARG A C 1
ATOM 582 O O . ARG A 1 82 ? -11.703 -11.738 12.820 1.00 82.38 82 ARG A O 1
ATOM 589 N N . VAL A 1 83 ? -9.502 -11.706 12.392 1.00 79.75 83 VAL A N 1
ATOM 590 C CA . VAL A 1 83 ? -9.413 -10.246 12.455 1.00 79.75 83 VAL A CA 1
ATOM 591 C C . VAL A 1 83 ? -10.094 -9.684 11.195 1.00 79.75 83 VAL A C 1
ATOM 593 O O . VAL A 1 83 ? -9.849 -10.183 10.092 1.00 79.75 83 VAL A O 1
ATOM 596 N N . PRO A 1 84 ? -10.978 -8.679 11.314 1.00 77.25 84 PRO A N 1
ATOM 597 C CA . PRO A 1 84 ? -11.630 -8.089 10.151 1.00 77.25 84 PRO A CA 1
ATOM 598 C C . PRO A 1 84 ? -10.607 -7.399 9.233 1.00 77.25 84 PRO A C 1
ATOM 600 O O . PRO A 1 84 ? -9.514 -7.024 9.656 1.00 77.25 84 PRO A O 1
ATOM 603 N N . HIS A 1 85 ? -10.974 -7.225 7.960 1.00 76.44 85 HIS A N 1
ATOM 604 C CA . HIS A 1 85 ? -10.178 -6.543 6.922 1.00 76.44 85 HIS A CA 1
ATOM 605 C C . HIS A 1 85 ? -8.872 -7.230 6.480 1.00 76.44 85 HIS A C 1
ATOM 607 O O . HIS A 1 85 ? -8.184 -6.714 5.605 1.00 76.44 85 HIS A O 1
ATOM 613 N N . GLN A 1 86 ? -8.565 -8.429 6.981 1.00 84.19 86 GLN A N 1
ATOM 614 C CA . GLN A 1 86 ? -7.326 -9.137 6.625 1.00 84.19 86 GLN A CA 1
ATOM 615 C C . GLN A 1 86 ? -7.336 -9.757 5.227 1.00 84.19 86 GLN A C 1
ATOM 617 O O . GLN A 1 86 ? -6.279 -9.942 4.637 1.00 84.19 86 GLN A O 1
ATOM 622 N N . GLY A 1 87 ? -8.518 -10.027 4.661 1.00 84.19 87 GLY A N 1
ATOM 623 C CA . GLY A 1 87 ? -8.620 -10.517 3.283 1.00 84.19 87 GLY A CA 1
ATOM 624 C C . GLY A 1 87 ? -8.042 -9.524 2.272 1.00 84.19 87 GLY A C 1
ATOM 625 O O . GLY A 1 87 ? -7.373 -9.931 1.332 1.00 84.19 87 GLY A O 1
ATOM 626 N N . HIS A 1 88 ? -8.225 -8.220 2.505 1.00 88.31 88 HIS A N 1
ATOM 627 C CA . HIS A 1 88 ? -7.650 -7.195 1.639 1.00 88.31 88 HIS A CA 1
ATOM 628 C C . HIS A 1 88 ? -6.122 -7.147 1.748 1.00 88.31 88 HIS A C 1
ATOM 630 O O . HIS A 1 88 ? -5.460 -7.196 0.719 1.00 88.31 88 HIS A O 1
ATOM 636 N N . HIS A 1 89 ? -5.572 -7.140 2.968 1.00 90.25 89 HIS A N 1
ATOM 637 C CA . HIS A 1 89 ? -4.119 -7.159 3.179 1.00 90.25 89 HIS A CA 1
ATOM 638 C C . HIS A 1 89 ? -3.459 -8.436 2.648 1.00 90.25 89 HIS A C 1
ATOM 640 O O . HIS A 1 89 ? -2.323 -8.402 2.189 1.00 90.25 89 HIS A O 1
ATOM 646 N N . LEU A 1 90 ? -4.182 -9.561 2.643 1.00 90.62 90 LEU A N 1
ATOM 647 C CA . LEU A 1 90 ? -3.720 -10.786 1.998 1.00 90.62 90 LEU A CA 1
ATOM 648 C C . LEU A 1 90 ? -3.598 -10.611 0.475 1.00 90.62 90 LEU A C 1
ATOM 650 O O . LEU A 1 90 ? -2.575 -10.973 -0.097 1.00 90.62 90 LEU A O 1
ATOM 654 N N . VAL A 1 91 ? -4.614 -10.032 -0.177 1.00 93.38 91 VAL A N 1
ATOM 655 C CA . VAL A 1 91 ? -4.574 -9.742 -1.624 1.00 93.38 91 VAL A CA 1
ATOM 656 C C . VAL A 1 91 ? -3.473 -8.731 -1.947 1.00 93.38 91 VAL A C 1
ATOM 658 O O . VAL A 1 91 ? -2.731 -8.918 -2.905 1.00 93.38 91 VAL A O 1
ATOM 661 N N . GLU A 1 92 ? -3.329 -7.698 -1.121 1.00 91.62 92 GLU A N 1
ATOM 662 C CA . GLU A 1 92 ? -2.270 -6.695 -1.223 1.00 91.62 92 GLU A CA 1
ATOM 663 C C . GLU A 1 92 ? -0.880 -7.330 -1.085 1.00 91.62 92 GLU A C 1
ATOM 665 O O . GLU A 1 92 ? -0.035 -7.129 -1.950 1.00 91.62 92 GLU A O 1
ATOM 670 N N . GLY A 1 93 ? -0.654 -8.197 -0.095 1.00 91.56 93 GLY A N 1
ATOM 671 C CA . GLY A 1 93 ? 0.622 -8.897 0.069 1.00 91.56 93 GLY A CA 1
ATOM 672 C C . GLY A 1 93 ? 0.925 -9.827 -1.104 1.00 91.56 93 GLY A C 1
ATOM 673 O O . GLY A 1 93 ? 2.062 -9.886 -1.568 1.00 91.56 93 GLY A O 1
ATOM 674 N N . GLY A 1 94 ? -0.099 -10.503 -1.630 1.00 92.31 94 GLY A N 1
ATOM 675 C CA . GLY A 1 94 ? 0.026 -11.364 -2.803 1.00 92.31 94 GLY A CA 1
ATOM 676 C C . GLY A 1 94 ? 0.401 -10.575 -4.057 1.00 92.31 94 GLY A C 1
ATOM 677 O O . GLY A 1 94 ? 1.264 -11.014 -4.813 1.00 92.31 94 GLY A O 1
ATOM 678 N N . ALA A 1 95 ? -0.180 -9.386 -4.239 1.00 92.88 95 ALA A N 1
ATOM 679 C CA . ALA A 1 95 ? 0.159 -8.475 -5.329 1.00 92.88 95 ALA A CA 1
ATOM 680 C C . ALA A 1 95 ? 1.621 -8.011 -5.265 1.00 92.88 95 ALA A C 1
ATOM 682 O O . ALA A 1 95 ? 2.319 -8.057 -6.276 1.00 92.88 95 ALA A O 1
ATOM 683 N N . MET A 1 96 ? 2.109 -7.639 -4.076 1.00 94.25 96 MET A N 1
ATOM 684 C CA . MET A 1 96 ? 3.506 -7.227 -3.894 1.00 94.25 96 MET A CA 1
ATOM 685 C C . MET A 1 96 ? 4.491 -8.368 -4.185 1.00 94.25 96 MET A C 1
ATOM 687 O O . MET A 1 96 ? 5.522 -8.158 -4.825 1.00 94.25 96 MET A O 1
ATOM 691 N N . VAL A 1 97 ? 4.177 -9.590 -3.742 1.00 95.12 97 VAL A N 1
ATOM 692 C CA . VAL A 1 97 ? 4.986 -10.783 -4.048 1.00 95.12 97 VAL A CA 1
ATOM 693 C C . VAL A 1 97 ? 4.987 -11.059 -5.551 1.00 95.12 97 VAL A C 1
ATOM 695 O O . VAL A 1 97 ? 6.047 -11.260 -6.131 1.00 95.12 97 VAL A O 1
ATOM 698 N N . TYR A 1 98 ? 3.822 -11.014 -6.199 1.00 93.50 98 TYR A N 1
ATOM 699 C CA . TYR A 1 98 ? 3.710 -11.200 -7.646 1.00 93.50 98 TYR A CA 1
ATOM 700 C C . TYR A 1 98 ? 4.579 -10.199 -8.416 1.00 93.50 98 TYR A C 1
ATOM 702 O O . TYR A 1 98 ? 5.392 -10.593 -9.247 1.00 93.50 98 TYR A O 1
ATOM 710 N N . MET A 1 99 ? 4.473 -8.913 -8.085 1.00 90.94 99 MET A N 1
ATOM 711 C CA . MET A 1 99 ? 5.267 -7.866 -8.724 1.00 90.94 99 MET A CA 1
ATOM 712 C C . MET A 1 99 ? 6.770 -8.026 -8.498 1.00 90.94 99 MET A C 1
ATOM 714 O O . MET A 1 99 ? 7.546 -7.867 -9.435 1.00 90.94 99 MET A O 1
ATOM 718 N N . THR A 1 100 ? 7.194 -8.362 -7.278 1.00 90.31 100 THR A N 1
ATOM 719 C CA . THR A 1 100 ? 8.623 -8.568 -6.992 1.00 90.31 100 THR A CA 1
ATOM 720 C C . THR A 1 100 ? 9.194 -9.792 -7.701 1.00 90.31 100 THR A C 1
ATOM 722 O O . THR A 1 100 ? 10.343 -9.743 -8.129 1.00 90.31 100 THR A O 1
ATOM 725 N N . VAL A 1 101 ? 8.409 -10.858 -7.888 1.00 91.94 101 VAL A N 1
ATOM 726 C CA . VAL A 1 101 ? 8.811 -12.009 -8.715 1.00 91.94 101 VAL A CA 1
ATOM 727 C C . VAL A 1 101 ? 8.996 -11.589 -10.175 1.00 91.94 101 VAL A C 1
ATOM 729 O O . VAL A 1 101 ? 10.046 -11.868 -10.743 1.00 91.94 101 VAL A O 1
ATOM 732 N N . LEU A 1 102 ? 8.062 -10.825 -10.755 1.00 88.69 102 LEU A N 1
ATOM 733 C CA . LEU A 1 102 ? 8.218 -10.300 -12.120 1.00 88.69 102 LEU A CA 1
ATOM 734 C C . LEU A 1 102 ? 9.471 -9.420 -12.285 1.00 88.69 102 LEU A C 1
ATOM 736 O O . LEU A 1 102 ? 10.152 -9.491 -13.309 1.00 88.69 102 LEU A O 1
ATOM 740 N N . MET A 1 103 ? 9.797 -8.610 -11.273 1.00 84.75 103 MET A N 1
ATOM 741 C CA . MET A 1 103 ? 11.029 -7.810 -11.259 1.00 84.75 103 MET A CA 1
ATOM 742 C C . MET A 1 103 ? 12.294 -8.680 -11.233 1.00 84.75 103 MET A C 1
ATOM 744 O O . MET A 1 103 ? 13.294 -8.305 -11.837 1.00 84.75 103 MET A O 1
ATOM 748 N N . LEU A 1 104 ? 12.267 -9.819 -10.534 1.00 87.69 104 LEU A N 1
ATOM 749 C CA . LEU A 1 104 ? 13.398 -10.751 -10.450 1.00 87.69 104 LEU A CA 1
ATOM 750 C C . LEU A 1 104 ? 13.580 -11.575 -11.731 1.00 87.69 104 LEU A C 1
ATOM 752 O O . LEU A 1 104 ? 14.716 -11.858 -12.104 1.00 87.69 104 LEU A O 1
ATOM 756 N N . ASP A 1 105 ? 12.482 -11.940 -12.393 1.00 83.19 105 ASP A N 1
ATOM 757 C CA . ASP A 1 105 ? 12.490 -12.735 -13.628 1.00 83.19 105 ASP A CA 1
ATOM 758 C C . ASP A 1 105 ? 12.852 -11.908 -14.874 1.00 83.19 105 ASP A C 1
ATOM 760 O O . ASP A 1 105 ? 13.124 -12.466 -15.938 1.00 83.19 105 ASP A O 1
ATOM 764 N N . SER A 1 106 ? 12.884 -10.578 -14.757 1.00 72.44 106 SER A N 1
ATOM 765 C CA . SER A 1 106 ? 13.323 -9.686 -15.830 1.00 72.44 106 SER A CA 1
ATOM 766 C C . SER A 1 106 ? 14.854 -9.756 -15.983 1.00 72.44 106 SER A C 1
ATOM 768 O O . SER A 1 106 ? 15.569 -9.395 -15.043 1.00 72.44 106 SER A O 1
ATOM 770 N N . PRO A 1 107 ? 15.404 -10.193 -17.138 1.00 47.34 107 PRO A N 1
ATOM 771 C CA . PRO A 1 107 ? 16.848 -10.203 -17.372 1.00 47.34 107 PRO A CA 1
ATOM 772 C C . PRO A 1 107 ? 17.388 -8.769 -17.278 1.00 47.34 107 PRO A C 1
ATOM 774 O O . PRO A 1 107 ? 17.042 -7.916 -18.089 1.00 47.34 107 PRO A O 1
ATOM 777 N N . GLY A 1 108 ? 18.155 -8.482 -16.225 1.00 51.62 108 GLY A N 1
ATOM 778 C CA . GLY A 1 108 ? 18.379 -7.111 -15.770 1.00 51.62 108 GLY A CA 1
ATOM 779 C C . GLY A 1 108 ? 19.310 -6.253 -16.627 1.00 51.62 108 GLY A C 1
ATOM 780 O O . GLY A 1 108 ? 20.286 -6.735 -17.194 1.00 51.62 108 GLY A O 1
ATOM 781 N N . GLU A 1 109 ? 19.100 -4.939 -16.564 1.00 38.41 109 GLU A N 1
ATOM 782 C CA . GLU A 1 109 ? 20.160 -3.954 -16.781 1.00 38.41 109 GLU A CA 1
ATOM 783 C C . GLU A 1 109 ? 20.882 -3.693 -15.450 1.00 38.41 109 GLU A C 1
ATOM 785 O O . GLU A 1 109 ? 20.640 -2.716 -14.749 1.00 38.41 109 GLU A O 1
ATOM 790 N N . HIS A 1 110 ? 21.796 -4.592 -15.075 1.00 44.50 110 HIS A N 1
ATOM 791 C CA . HIS A 1 110 ? 22.860 -4.273 -14.114 1.00 44.50 110 HIS A CA 1
ATOM 792 C C . HIS A 1 110 ? 24.013 -3.573 -14.855 1.00 44.50 110 HIS A C 1
ATOM 794 O O . HIS A 1 110 ? 25.125 -4.092 -14.942 1.00 44.50 110 HIS A O 1
ATOM 800 N N . GLY A 1 111 ? 23.720 -2.403 -15.429 1.00 30.19 111 GLY A N 1
ATOM 801 C CA . GLY A 1 111 ? 24.669 -1.542 -16.129 1.00 30.19 111 GLY A CA 1
ATOM 802 C C . GLY A 1 111 ? 24.930 -0.264 -15.339 1.00 30.19 111 GLY A C 1
ATOM 803 O O . GLY A 1 111 ? 24.044 0.554 -15.118 1.00 30.19 111 GLY A O 1
ATOM 804 N N . THR A 1 112 ? 26.168 -0.083 -14.900 1.00 40.69 112 THR A N 1
ATOM 805 C CA . THR A 1 112 ? 26.694 1.170 -14.362 1.00 40.69 112 THR A CA 1
ATOM 806 C C . THR A 1 112 ? 26.615 2.277 -15.415 1.00 40.69 112 THR A C 1
ATOM 808 O O . THR A 1 112 ? 27.469 2.317 -16.287 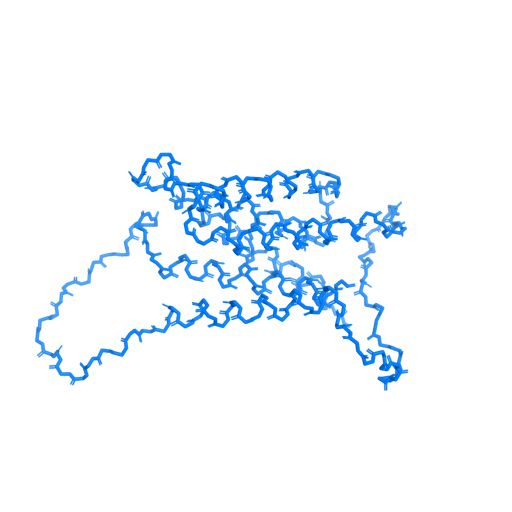1.00 40.69 112 THR A O 1
ATOM 811 N N . THR A 1 113 ? 25.605 3.140 -15.327 1.00 34.75 113 THR A N 1
ATOM 812 C CA . THR A 1 113 ? 25.535 4.573 -15.701 1.00 34.75 113 THR A CA 1
ATOM 813 C C . THR A 1 113 ? 24.056 4.927 -15.777 1.00 34.75 113 THR A C 1
ATOM 815 O O . THR A 1 113 ? 23.261 4.092 -16.181 1.00 34.75 113 THR A O 1
ATOM 818 N N . GLY A 1 114 ? 23.666 6.122 -15.329 1.00 35.41 114 GLY A N 1
ATOM 819 C CA . GLY A 1 114 ? 22.262 6.489 -15.154 1.00 35.41 114 GLY A CA 1
ATOM 820 C C . GLY A 1 114 ? 21.458 6.511 -16.453 1.00 35.41 114 GLY A C 1
ATOM 821 O O . GLY A 1 114 ? 21.290 7.565 -17.059 1.00 35.41 114 GLY A O 1
ATOM 822 N N . GLU A 1 115 ? 20.893 5.364 -16.806 1.00 32.91 115 GLU A N 1
ATOM 823 C CA . GLU A 1 115 ? 19.834 5.227 -17.787 1.00 32.91 115 GLU A CA 1
ATOM 824 C C . GLU A 1 115 ? 18.693 4.483 -17.095 1.00 32.91 115 GLU A C 1
ATOM 826 O O . GLU A 1 115 ? 18.777 3.311 -16.740 1.00 32.91 115 GLU A O 1
ATOM 831 N N . VAL A 1 116 ? 17.648 5.238 -16.763 1.00 42.84 116 VAL A N 1
ATOM 832 C CA . VAL A 1 116 ? 16.412 4.690 -16.216 1.00 42.84 116 VAL A CA 1
ATOM 833 C C . VAL A 1 116 ? 15.780 3.900 -17.352 1.00 42.84 116 VAL A C 1
ATOM 835 O O . VAL A 1 116 ? 15.207 4.505 -18.260 1.00 42.84 116 VAL A O 1
ATOM 838 N N . ALA A 1 117 ? 15.899 2.572 -17.311 1.00 39.22 117 ALA A N 1
ATOM 839 C CA . ALA A 1 117 ? 15.151 1.668 -18.169 1.00 39.22 117 ALA A CA 1
ATOM 840 C C . ALA A 1 117 ? 13.654 1.953 -17.988 1.00 39.22 117 ALA A C 1
ATOM 842 O O . ALA A 1 117 ? 13.006 1.531 -17.028 1.00 39.22 117 ALA A O 1
ATOM 843 N N . GLY A 1 118 ? 13.113 2.764 -18.894 1.00 42.56 118 GLY A N 1
ATOM 844 C CA . GLY A 1 118 ? 11.692 3.014 -19.003 1.00 42.56 118 GLY A CA 1
ATOM 845 C C . GLY A 1 118 ? 11.013 1.738 -19.472 1.00 42.56 118 GLY A C 1
ATOM 846 O O . GLY A 1 118 ? 11.042 1.426 -20.660 1.00 42.56 118 GLY A O 1
ATOM 847 N N . GLY A 1 119 ? 10.372 1.026 -18.548 1.00 37.69 119 GLY A N 1
ATOM 848 C CA . GLY A 1 119 ? 9.412 -0.029 -18.856 1.00 37.69 119 GLY A CA 1
ATOM 849 C C . GLY A 1 119 ? 8.175 0.546 -19.552 1.00 37.69 119 GLY A C 1
ATOM 850 O O . GLY A 1 119 ? 7.140 0.772 -18.937 1.00 37.69 119 GLY A O 1
ATOM 851 N N . HIS A 1 120 ? 8.297 0.819 -20.848 1.00 40.34 120 HIS A N 1
ATOM 852 C CA . HIS A 1 120 ? 7.189 0.982 -21.783 1.00 40.34 120 HIS A CA 1
ATOM 853 C C . HIS A 1 120 ? 7.444 0.076 -22.983 1.00 40.34 120 HIS A C 1
ATOM 855 O O . HIS A 1 120 ? 7.841 0.526 -24.055 1.00 40.34 120 HIS A O 1
ATOM 861 N N . ALA A 1 121 ? 7.165 -1.211 -22.810 1.00 43.41 121 ALA A N 1
ATOM 862 C CA . ALA A 1 121 ? 6.932 -2.112 -23.927 1.00 43.41 121 ALA A CA 1
ATOM 863 C C . ALA A 1 121 ? 5.420 -2.330 -24.097 1.00 43.41 121 ALA A C 1
ATOM 865 O O . ALA A 1 121 ? 4.925 -3.418 -23.838 1.00 43.41 121 ALA A O 1
ATOM 866 N N . ALA A 1 122 ? 4.680 -1.290 -24.509 1.00 39.69 122 ALA A N 1
ATOM 867 C CA . ALA A 1 122 ? 3.317 -1.448 -25.040 1.00 39.69 122 ALA A CA 1
ATOM 868 C C . ALA A 1 122 ? 2.812 -0.210 -25.810 1.00 39.69 122 ALA A C 1
ATOM 870 O O . ALA A 1 122 ? 1.751 0.327 -25.512 1.00 39.69 122 ALA A O 1
ATOM 871 N N . HIS A 1 123 ? 3.534 0.223 -26.845 1.00 40.06 123 HIS A N 1
ATOM 872 C CA . HIS A 1 123 ? 2.910 0.910 -27.983 1.00 40.06 123 HIS A CA 1
ATOM 873 C C . HIS A 1 123 ? 3.481 0.339 -29.281 1.00 40.06 123 HIS A C 1
ATOM 875 O O . HIS A 1 123 ? 4.363 0.914 -29.910 1.00 40.06 123 HIS A O 1
ATOM 881 N N . GLY A 1 124 ? 2.972 -0.838 -29.639 1.00 33.06 124 GLY A N 1
ATOM 882 C CA . GLY A 1 124 ? 3.193 -1.497 -30.917 1.00 33.06 124 GLY A CA 1
ATOM 883 C C . GLY A 1 124 ? 1.963 -2.322 -31.286 1.00 33.06 124 GLY A C 1
ATOM 884 O O . GLY A 1 124 ? 1.935 -3.512 -31.006 1.00 33.06 124 GLY A O 1
ATOM 885 N N . GLU A 1 125 ? 0.993 -1.654 -31.922 1.00 32.62 125 GLU A N 1
ATOM 886 C CA . GLU A 1 125 ? -0.062 -2.228 -32.782 1.00 32.62 125 GLU A CA 1
ATOM 887 C C . GLU A 1 125 ? -1.194 -3.061 -32.112 1.00 32.62 125 GLU A C 1
ATOM 889 O O . GLU A 1 125 ? -1.111 -3.426 -30.940 1.00 32.62 125 GLU A O 1
ATOM 894 N N . PRO A 1 126 ? -2.362 -3.190 -32.781 1.00 40.69 126 PRO A N 1
ATOM 895 C CA . PRO A 1 126 ? -3.679 -3.066 -32.169 1.00 40.69 126 PRO A CA 1
ATOM 896 C C . PRO A 1 126 ? -4.124 -4.316 -31.416 1.00 40.69 126 PRO A C 1
ATOM 898 O O . PRO A 1 126 ? -3.667 -5.432 -31.649 1.00 40.69 126 PRO A O 1
ATOM 901 N N . VAL A 1 127 ? -5.120 -4.098 -30.556 1.00 52.16 127 VAL A N 1
ATOM 902 C CA . VAL A 1 127 ? -6.017 -5.110 -29.991 1.00 52.16 127 VAL A CA 1
ATOM 903 C C . VAL A 1 127 ? -6.412 -6.131 -31.061 1.00 52.16 127 VAL A C 1
ATOM 905 O O . VAL A 1 127 ? -7.331 -5.895 -31.837 1.00 52.16 127 VAL A O 1
ATOM 908 N N . ALA A 1 128 ? -5.733 -7.274 -31.077 1.00 45.7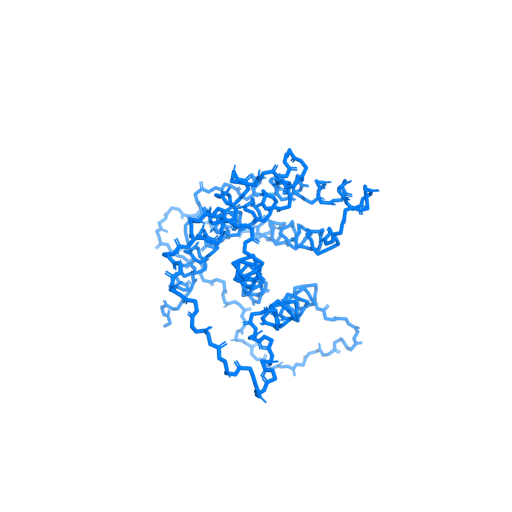8 128 ALA A N 1
ATOM 909 C CA . ALA A 1 128 ? -6.225 -8.533 -31.618 1.00 45.78 128 ALA A CA 1
ATOM 910 C C . ALA A 1 128 ? -5.229 -9.650 -31.286 1.00 45.78 128 ALA A C 1
ATOM 912 O O . ALA A 1 128 ? -4.367 -9.976 -32.088 1.00 45.78 128 ALA A O 1
ATOM 913 N N . HIS A 1 129 ? -5.367 -10.246 -30.105 1.00 39.06 129 HIS A N 1
ATOM 914 C CA . HIS A 1 129 ? -5.728 -11.659 -29.976 1.00 39.06 129 HIS A CA 1
ATOM 915 C C . HIS A 1 129 ? -6.486 -11.780 -28.659 1.00 39.06 129 HIS A C 1
ATOM 917 O O . HIS A 1 129 ? -5.925 -11.932 -27.577 1.00 39.06 129 HIS A O 1
ATOM 923 N N . ALA A 1 130 ? -7.804 -11.639 -28.778 1.00 46.50 130 ALA A N 1
ATOM 924 C CA . ALA A 1 130 ? -8.732 -12.106 -27.779 1.00 46.50 130 ALA A CA 1
ATOM 925 C C . ALA A 1 130 ? -8.506 -13.612 -27.584 1.00 46.50 130 ALA A C 1
ATOM 927 O O . ALA A 1 130 ? -9.074 -14.433 -28.299 1.00 46.50 130 ALA A O 1
ATOM 928 N N . THR A 1 131 ? -7.727 -13.987 -26.575 1.00 42.31 131 THR A N 1
ATOM 929 C CA . THR A 1 131 ? -8.106 -15.149 -25.781 1.00 42.31 131 THR A CA 1
ATOM 930 C C . THR A 1 131 ? -9.278 -14.682 -24.929 1.00 42.31 131 THR A C 1
ATOM 932 O O . THR A 1 131 ? -9.129 -14.160 -23.826 1.00 42.31 131 THR A O 1
ATOM 935 N N . ALA A 1 132 ? -10.482 -14.773 -25.495 1.00 55.03 132 ALA A N 1
ATOM 936 C CA . ALA A 1 132 ? -11.703 -14.673 -24.714 1.00 55.03 132 ALA A CA 1
ATOM 937 C C . ALA A 1 132 ? -11.627 -15.766 -23.638 1.00 55.03 132 ALA A C 1
ATOM 939 O O . ALA A 1 132 ? -11.831 -16.943 -23.921 1.00 55.03 132 ALA A O 1
ATOM 940 N N . GLY A 1 133 ? -11.203 -15.3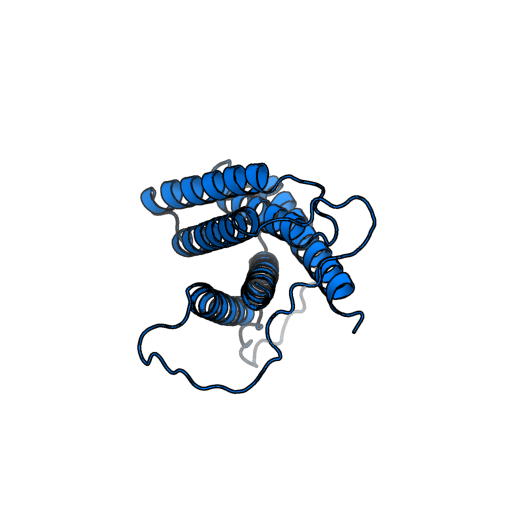92 -22.434 1.00 55.81 133 GLY A N 1
ATOM 941 C CA . GLY A 1 133 ? -10.885 -16.360 -21.398 1.00 55.81 133 GLY A CA 1
ATOM 942 C C . GLY A 1 133 ? -10.629 -15.724 -20.046 1.00 55.81 133 GLY A C 1
ATOM 943 O O . GLY A 1 133 ? -11.478 -15.830 -19.169 1.00 55.81 133 GLY A O 1
ATOM 944 N N . VAL A 1 134 ? -9.478 -15.075 -19.843 1.00 53.47 134 VAL A N 1
ATOM 945 C CA . VAL A 1 134 ? -9.104 -14.562 -18.513 1.00 53.47 134 VAL A CA 1
ATOM 946 C C . VAL A 1 134 ? -8.193 -13.329 -18.647 1.00 53.47 134 VAL A C 1
ATOM 948 O O . VAL A 1 134 ? -7.180 -13.421 -19.340 1.00 53.47 134 VAL A O 1
ATOM 951 N N . PRO A 1 135 ? -8.512 -12.179 -18.016 1.00 69.69 135 PRO A N 1
ATOM 952 C CA . PRO A 1 135 ? -7.583 -11.049 -17.944 1.00 69.69 135 PRO A CA 1
ATOM 953 C C . PRO A 1 135 ? -6.287 -11.464 -17.233 1.00 69.69 135 PRO A C 1
ATOM 955 O O . PRO A 1 135 ? -6.321 -12.296 -16.325 1.00 69.69 135 PRO A O 1
ATOM 958 N N . SER A 1 136 ? -5.146 -10.880 -17.617 1.00 84.19 136 SER A N 1
ATOM 959 C CA . SER A 1 136 ? -3.876 -11.151 -16.930 1.00 84.19 136 SER A CA 1
ATOM 960 C C . SER A 1 136 ? -3.999 -10.852 -15.424 1.00 84.19 136 SER A C 1
ATOM 962 O O . SER A 1 136 ? -4.777 -9.968 -15.038 1.00 84.19 136 SER A O 1
ATOM 964 N N . PRO A 1 137 ? -3.244 -11.548 -14.550 1.00 87.19 137 PRO A N 1
ATOM 965 C CA . PRO A 1 137 ? -3.278 -11.289 -13.111 1.00 87.19 137 PRO A CA 1
ATOM 966 C C . PRO A 1 137 ? -3.056 -9.810 -12.770 1.00 87.19 137 PRO A C 1
ATOM 968 O O . PRO A 1 137 ? -3.769 -9.277 -11.923 1.00 87.19 137 PRO A O 1
ATOM 971 N N . SER A 1 138 ? -2.158 -9.121 -13.489 1.00 87.50 138 SER A N 1
ATOM 972 C CA . SER A 1 138 ? -1.922 -7.678 -13.333 1.00 87.50 138 SER A CA 1
ATOM 973 C C . SER A 1 138 ? -3.194 -6.852 -13.551 1.00 87.50 138 SER A C 1
ATOM 975 O O . SER A 1 138 ? -3.540 -6.026 -12.709 1.00 87.50 138 SER A O 1
ATOM 977 N N . VAL A 1 139 ? -3.941 -7.111 -14.633 1.00 88.00 139 VAL A N 1
ATOM 978 C CA . VAL A 1 139 ? -5.191 -6.395 -14.942 1.00 88.00 139 VAL A CA 1
ATOM 979 C C . VAL A 1 139 ? -6.259 -6.683 -13.889 1.00 88.00 139 VAL A C 1
ATOM 981 O O . VAL A 1 139 ? -6.929 -5.763 -13.420 1.00 88.00 139 VAL A O 1
ATOM 984 N N . PHE A 1 140 ? -6.406 -7.944 -13.479 1.00 92.06 140 PHE A N 1
ATOM 985 C CA . PHE A 1 140 ? -7.379 -8.323 -12.456 1.00 92.06 140 PHE A CA 1
ATOM 986 C C . PHE A 1 140 ? -7.085 -7.647 -11.107 1.00 92.06 140 PHE A C 1
ATOM 988 O O . PHE A 1 140 ? -7.983 -7.053 -10.503 1.00 92.06 140 PHE A O 1
ATOM 995 N N . LEU A 1 141 ? -5.826 -7.677 -10.658 1.00 91.88 141 LEU A N 1
ATOM 996 C CA . LEU A 1 141 ? -5.395 -6.994 -9.439 1.00 91.88 141 LEU A CA 1
ATOM 997 C C . LEU A 1 141 ? -5.583 -5.474 -9.561 1.00 91.88 141 LEU A C 1
ATOM 999 O O . LEU A 1 141 ? -6.122 -4.863 -8.642 1.00 91.88 141 LEU A O 1
ATOM 1003 N N . ALA A 1 142 ? -5.212 -4.856 -10.686 1.00 91.31 142 ALA A N 1
ATOM 1004 C CA . ALA A 1 142 ? -5.371 -3.415 -10.887 1.00 91.31 142 ALA A CA 1
ATOM 1005 C C . ALA A 1 142 ? -6.842 -2.982 -10.783 1.00 91.31 142 ALA A C 1
ATOM 1007 O O . ALA A 1 142 ? -7.160 -2.021 -10.078 1.00 91.31 142 ALA A O 1
ATOM 1008 N N . VAL A 1 143 ? -7.758 -3.730 -11.411 1.00 93.31 143 VAL A N 1
ATOM 1009 C CA . VAL A 1 143 ? -9.206 -3.500 -11.286 1.00 93.31 143 VAL A CA 1
ATOM 1010 C C . VAL A 1 143 ? -9.655 -3.662 -9.836 1.00 93.31 143 VAL A C 1
ATOM 1012 O O . VAL A 1 143 ? -10.391 -2.815 -9.328 1.00 93.31 143 VAL A O 1
ATOM 1015 N N . TYR A 1 144 ? -9.191 -4.702 -9.141 1.00 94.62 144 TYR A N 1
ATOM 1016 C CA . TYR A 1 144 ? -9.492 -4.901 -7.725 1.00 94.62 144 TYR A CA 1
ATOM 1017 C C . TYR A 1 144 ? -9.059 -3.699 -6.867 1.00 94.62 144 TYR A C 1
ATOM 1019 O O . TYR A 1 144 ? -9.866 -3.190 -6.084 1.00 94.62 144 TYR A O 1
ATOM 1027 N N . PHE A 1 145 ? -7.830 -3.196 -7.033 1.00 91.81 145 PHE A N 1
ATOM 1028 C CA . PHE A 1 145 ? -7.338 -2.043 -6.271 1.00 91.81 145 PHE A CA 1
ATOM 1029 C C . PHE A 1 145 ? -8.053 -0.746 -6.636 1.00 91.81 145 PHE A C 1
ATOM 1031 O O . PHE A 1 145 ? -8.332 0.055 -5.746 1.00 91.81 145 PHE A O 1
ATOM 1038 N N . LEU A 1 146 ? -8.431 -0.557 -7.901 1.00 93.75 146 LEU A N 1
ATOM 1039 C CA . LEU A 1 146 ? -9.212 0.603 -8.320 1.00 93.75 146 LEU A CA 1
ATOM 1040 C C . LEU A 1 146 ? -10.623 0.582 -7.712 1.00 93.75 146 LEU A C 1
ATOM 1042 O O . LEU A 1 146 ? -11.091 1.587 -7.177 1.00 93.75 146 LEU A O 1
ATOM 1046 N N . LEU A 1 147 ? -11.292 -0.574 -7.718 1.00 93.75 147 LEU A N 1
ATOM 1047 C CA . LEU A 1 147 ? -12.588 -0.745 -7.056 1.00 93.75 147 LEU A CA 1
ATOM 1048 C C . LEU A 1 147 ? -12.473 -0.530 -5.543 1.00 93.75 147 LEU A C 1
ATOM 1050 O O . LEU A 1 147 ? -13.313 0.145 -4.945 1.00 93.75 147 LEU A O 1
ATOM 1054 N N . TYR A 1 148 ? -11.416 -1.054 -4.923 1.00 91.06 148 TYR A N 1
ATOM 1055 C CA . TYR A 1 148 ? -11.149 -0.834 -3.508 1.00 91.06 148 TYR A CA 1
ATOM 1056 C C . TYR A 1 148 ? -10.884 0.645 -3.191 1.00 91.06 148 TYR A C 1
ATOM 1058 O O . TYR A 1 148 ? -11.435 1.163 -2.220 1.00 91.06 148 TYR A O 1
ATOM 1066 N N . ALA A 1 149 ? -10.129 1.354 -4.033 1.00 90.38 149 ALA A N 1
ATOM 1067 C CA . ALA A 1 149 ? -9.909 2.792 -3.923 1.00 90.38 149 ALA A CA 1
ATOM 1068 C C . ALA A 1 149 ? -11.240 3.562 -3.963 1.00 90.38 149 ALA A C 1
ATOM 1070 O O . ALA A 1 149 ? -11.497 4.395 -3.097 1.00 90.38 149 ALA A O 1
ATOM 1071 N N . LEU A 1 150 ? -12.147 3.226 -4.885 1.00 90.56 150 LEU A N 1
ATOM 1072 C CA . LEU A 1 150 ? -13.480 3.839 -4.940 1.00 90.56 150 LEU A CA 1
ATOM 1073 C C . LEU A 1 150 ? -14.299 3.573 -3.666 1.00 90.56 150 LEU A C 1
ATOM 1075 O O . LEU A 1 150 ? -14.977 4.470 -3.161 1.00 90.56 150 LEU A O 1
ATOM 1079 N N . LEU A 1 151 ? -14.228 2.361 -3.112 1.00 88.31 151 LEU A N 1
ATOM 1080 C CA . LEU A 1 151 ? -14.889 2.022 -1.847 1.00 88.31 151 LEU A CA 1
ATOM 1081 C C . LEU A 1 151 ? -14.279 2.766 -0.650 1.00 88.31 151 LEU A C 1
ATOM 1083 O O . LEU A 1 151 ? -15.017 3.194 0.238 1.00 88.31 151 LEU A O 1
ATOM 1087 N N . ALA A 1 152 ? -12.957 2.944 -0.623 1.00 85.88 152 ALA A N 1
ATOM 1088 C CA . ALA A 1 152 ? -12.263 3.725 0.395 1.00 85.88 152 ALA A CA 1
ATOM 1089 C C . ALA A 1 152 ? -12.631 5.214 0.297 1.00 85.88 152 ALA A C 1
ATOM 1091 O O . ALA A 1 152 ? -12.978 5.826 1.306 1.00 85.88 152 ALA A O 1
ATOM 1092 N N . ALA A 1 153 ? -12.667 5.768 -0.918 1.00 86.12 153 ALA A N 1
ATOM 1093 C CA . ALA A 1 153 ? -13.058 7.150 -1.178 1.00 86.12 153 ALA A CA 1
ATOM 1094 C C . ALA A 1 153 ? -14.485 7.448 -0.698 1.00 86.12 153 ALA A C 1
ATOM 1096 O O . ALA A 1 153 ? -14.727 8.505 -0.125 1.00 86.12 153 ALA A O 1
ATOM 1097 N N . ARG A 1 154 ? -15.422 6.496 -0.824 1.00 87.44 154 ARG A N 1
ATOM 1098 C CA . ARG A 1 154 ? -16.792 6.651 -0.294 1.00 87.44 154 ARG A CA 1
ATOM 1099 C C . ARG A 1 154 ? -16.847 6.922 1.209 1.00 87.44 154 ARG A C 1
ATOM 1101 O O . ARG A 1 154 ? -17.778 7.580 1.655 1.00 87.44 154 ARG A O 1
ATOM 1108 N N . ARG A 1 155 ? -15.869 6.441 1.984 1.00 80.06 155 ARG A N 1
ATOM 1109 C CA . ARG A 1 155 ? -15.783 6.691 3.435 1.00 80.06 155 ARG A CA 1
ATOM 1110 C C . ARG A 1 155 ? -15.281 8.096 3.770 1.00 80.06 155 ARG A C 1
ATOM 1112 O O . ARG A 1 155 ? -15.439 8.521 4.906 1.00 80.06 155 ARG A O 1
ATOM 1119 N N . LEU A 1 156 ? -14.685 8.787 2.798 1.00 78.94 156 LEU A N 1
ATOM 1120 C CA . LEU A 1 156 ? -14.233 10.173 2.915 1.00 78.94 156 LEU A CA 1
ATOM 1121 C C . LEU A 1 156 ? -15.319 11.178 2.518 1.00 78.94 156 LEU A C 1
ATOM 1123 O O . LEU A 1 156 ? -15.165 12.365 2.795 1.00 78.94 156 LEU A O 1
ATOM 1127 N N . LEU A 1 157 ? -16.409 10.737 1.873 1.00 78.06 157 LEU A N 1
ATOM 1128 C CA . LEU A 1 157 ? -17.537 11.630 1.633 1.00 78.06 157 LEU A CA 1
ATOM 1129 C C . LEU A 1 157 ? -18.194 11.969 2.976 1.00 78.06 157 LEU A C 1
ATOM 1131 O O . LEU A 1 157 ? -18.505 11.050 3.739 1.00 78.06 157 LEU A O 1
ATOM 1135 N N . PRO A 1 158 ? -18.448 13.259 3.264 1.00 67.56 158 PRO A N 1
ATOM 1136 C CA . PRO A 1 158 ? -19.185 13.637 4.457 1.00 67.56 158 PRO A CA 1
ATOM 1137 C C . PRO A 1 158 ? -20.525 12.902 4.448 1.00 67.56 158 PRO A C 1
ATOM 1139 O O . PRO A 1 158 ? -21.267 12.955 3.461 1.00 67.56 158 PRO A O 1
ATOM 1142 N N . ALA A 1 159 ? -20.832 12.193 5.539 1.00 58.53 159 ALA A N 1
ATOM 1143 C CA . ALA A 1 159 ? -22.176 11.680 5.758 1.00 58.53 159 ALA A CA 1
ATOM 1144 C C . ALA A 1 159 ? -23.131 12.858 5.549 1.00 58.53 159 ALA A C 1
ATOM 1146 O O . ALA A 1 159 ? -22.927 13.909 6.158 1.00 58.53 159 ALA A O 1
ATOM 1147 N N . ARG A 1 160 ? -24.106 12.728 4.635 1.00 45.56 160 ARG A N 1
ATOM 1148 C CA . ARG A 1 160 ? -25.114 13.768 4.396 1.00 45.56 160 ARG A CA 1
ATOM 1149 C C . ARG A 1 160 ? -25.681 14.177 5.751 1.00 45.56 160 ARG A C 1
ATOM 1151 O O . ARG A 1 160 ? -26.452 13.424 6.338 1.00 45.56 160 ARG A O 1
ATOM 1158 N N . VAL A 1 161 ? -25.281 15.346 6.240 1.00 47.91 161 VAL A N 1
ATOM 1159 C CA . VAL A 1 161 ? -25.899 15.966 7.404 1.00 47.91 161 VAL A CA 1
ATOM 1160 C C . VAL A 1 161 ? -27.343 16.225 6.980 1.00 47.91 161 VAL A C 1
ATOM 1162 O O . VAL A 1 161 ? -27.542 16.932 5.981 1.00 47.91 161 VAL A O 1
ATOM 1165 N N . PRO A 1 162 ? -28.355 15.635 7.644 1.00 43.56 162 PRO A N 1
ATOM 1166 C CA . PRO A 1 162 ? -29.732 16.025 7.399 1.00 43.56 162 PRO A CA 1
ATOM 1167 C C . PRO A 1 162 ? -29.809 17.546 7.558 1.00 43.56 162 PRO A C 1
ATOM 1169 O O . PRO A 1 162 ? -29.440 18.078 8.606 1.00 43.56 162 PRO A O 1
ATOM 1172 N N . HIS A 1 163 ? -30.199 18.254 6.496 1.00 45.50 163 HIS A N 1
ATOM 1173 C CA . HIS A 1 163 ? -30.425 19.696 6.558 1.00 45.50 163 HIS A CA 1
ATOM 1174 C C . HIS A 1 163 ? -31.514 19.949 7.607 1.00 45.50 163 HIS A C 1
ATOM 1176 O O . HIS A 1 163 ? -32.675 19.621 7.376 1.00 45.50 163 HIS A O 1
ATOM 1182 N N . GLY A 1 164 ? -31.127 20.456 8.780 1.00 48.69 164 GLY A N 1
ATOM 1183 C CA . GLY A 1 164 ? -32.068 20.714 9.872 1.00 48.69 164 GLY A CA 1
ATOM 1184 C C . GLY A 1 164 ? -31.470 20.937 11.264 1.00 48.69 164 GLY A C 1
ATOM 1185 O O . GLY A 1 164 ? -32.156 21.495 12.110 1.00 48.69 164 GLY A O 1
ATOM 1186 N N . ALA A 1 165 ? -30.213 20.576 11.533 1.00 46.97 165 ALA A N 1
ATOM 1187 C CA . ALA A 1 165 ? -29.604 20.808 12.849 1.00 46.97 165 ALA A CA 1
ATOM 1188 C C . ALA A 1 165 ? -28.757 22.094 12.876 1.00 46.97 165 ALA A C 1
ATOM 1190 O O . ALA A 1 165 ? -27.535 22.053 12.988 1.00 46.97 165 ALA A O 1
ATOM 1191 N N . HIS A 1 166 ? -29.410 23.252 12.776 1.00 46.88 166 HIS A N 1
ATOM 1192 C CA . HIS A 1 166 ? -28.826 24.501 13.258 1.00 46.88 166 HIS A CA 1
ATOM 1193 C C . HIS A 1 166 ? -29.332 24.732 14.677 1.00 46.88 166 HIS A C 1
ATOM 1195 O O . HIS A 1 166 ? -30.513 24.990 14.837 1.00 46.88 166 HIS A O 1
ATOM 1201 N N . HIS A 1 167 ? -28.458 24.594 15.677 1.00 46.41 167 HIS A N 1
ATOM 1202 C CA . HIS A 1 167 ? -28.282 25.509 16.814 1.00 46.41 167 HIS A CA 1
ATOM 1203 C C . HIS A 1 167 ? -27.166 24.963 17.716 1.00 46.41 167 HIS A C 1
ATOM 1205 O O . HIS A 1 167 ? -27.255 23.854 18.232 1.00 46.41 167 HIS A O 1
ATOM 1211 N N . GLY A 1 168 ? -26.121 25.772 17.903 1.00 41.97 168 GLY A N 1
ATOM 1212 C CA . GLY A 1 168 ? -25.008 25.497 18.812 1.00 41.97 168 GLY A CA 1
ATOM 1213 C C . GLY A 1 168 ? -23.709 25.225 18.068 1.00 41.97 168 GLY A C 1
ATOM 1214 O O . GLY A 1 168 ? -23.361 24.078 17.823 1.00 41.97 168 GLY A O 1
ATOM 1215 N N . ALA A 1 169 ? -22.989 26.288 17.708 1.00 51.97 169 ALA A N 1
ATOM 1216 C CA . ALA A 1 169 ? -21.604 26.182 17.274 1.00 51.97 169 ALA A CA 1
ATOM 1217 C C . ALA A 1 169 ? -20.750 25.643 18.437 1.00 51.97 169 ALA A C 1
ATOM 1219 O O . ALA A 1 169 ? -20.669 26.314 19.470 1.00 51.97 169 ALA A O 1
ATOM 1220 N N . PRO A 1 170 ? -20.082 24.485 18.305 1.00 47.31 170 PRO A N 1
ATOM 1221 C CA . PRO A 1 170 ? -18.988 24.149 19.192 1.00 47.31 170 PRO A CA 1
ATOM 1222 C C . PRO A 1 170 ? -17.769 24.950 18.733 1.00 47.31 170 PRO A C 1
ATOM 1224 O O . PRO A 1 170 ? -17.394 24.919 17.560 1.00 47.31 170 PRO A O 1
ATOM 1227 N N . THR A 1 171 ? -17.158 25.674 19.666 1.00 51.00 171 THR A N 1
ATOM 1228 C CA . THR A 1 171 ? -15.784 26.180 19.569 1.00 51.00 171 THR A CA 1
ATOM 1229 C C . THR A 1 171 ? -14.895 25.164 18.860 1.00 51.00 171 THR A C 1
ATOM 1231 O O . THR A 1 171 ? -14.820 24.017 19.305 1.00 51.00 171 THR A O 1
ATOM 1234 N N . ALA A 1 172 ? -14.253 25.578 17.763 1.00 49.28 172 ALA A N 1
ATOM 1235 C CA . ALA A 1 172 ? -13.344 24.732 17.002 1.00 49.28 172 ALA A CA 1
ATOM 1236 C C . ALA A 1 172 ? -12.312 24.104 17.954 1.00 49.28 172 ALA A C 1
ATOM 1238 O O . ALA A 1 172 ? -11.538 24.842 18.573 1.00 49.28 172 ALA A O 1
ATOM 1239 N N . PRO A 1 173 ? -12.276 22.769 18.103 1.00 48.84 173 PRO A N 1
ATOM 1240 C CA . PRO A 1 173 ? -11.127 22.133 18.713 1.00 48.84 173 PRO A CA 1
ATOM 1241 C C . PRO A 1 173 ? -9.930 22.468 17.819 1.00 48.84 173 PRO A C 1
ATOM 1243 O O . PRO A 1 173 ? -10.042 22.402 16.591 1.00 48.84 173 PRO A O 1
ATOM 1246 N N . GLY A 1 174 ? -8.794 22.846 18.411 1.00 51.66 174 GLY A N 1
ATOM 1247 C CA . GLY A 1 174 ? -7.532 22.904 17.670 1.00 51.66 174 GLY A CA 1
ATOM 1248 C C . GLY A 1 174 ? -7.299 21.591 16.907 1.00 51.66 174 GLY A C 1
ATOM 1249 O O . GLY A 1 174 ? -7.918 20.578 17.254 1.00 51.66 174 GLY A O 1
ATOM 1250 N N . PRO A 1 175 ? -6.449 21.583 15.861 1.00 54.28 175 PRO A N 1
ATOM 1251 C CA . PRO A 1 175 ? -6.222 20.383 15.065 1.00 54.28 175 PRO A CA 1
ATOM 1252 C C . PRO A 1 175 ? -5.933 19.216 16.015 1.00 54.28 175 PRO A C 1
ATOM 1254 O O . PRO A 1 175 ? -5.039 19.344 16.861 1.00 54.28 175 PRO A O 1
ATOM 1257 N N . PRO A 1 176 ? -6.723 18.126 15.963 1.00 52.03 176 PRO A N 1
ATOM 1258 C CA . PRO A 1 176 ? -6.512 17.013 16.866 1.00 52.03 176 PRO A CA 1
ATOM 1259 C C . PRO A 1 176 ? -5.068 16.542 16.688 1.00 52.03 176 PRO A C 1
ATOM 1261 O O . PRO A 1 176 ? -4.572 16.527 15.555 1.00 52.03 176 PRO A O 1
ATOM 1264 N N . PRO A 1 177 ? -4.367 16.175 17.772 1.00 54.09 177 PRO A N 1
ATOM 1265 C CA . PRO A 1 177 ? -3.042 15.601 17.635 1.00 54.09 177 PRO A CA 1
ATOM 1266 C C . PRO A 1 177 ? -3.126 14.430 16.649 1.00 54.09 177 PRO A C 1
ATOM 1268 O O . PRO A 1 177 ? -4.060 13.623 16.716 1.00 54.09 177 PRO A O 1
ATOM 1271 N N . LEU A 1 178 ? -2.170 14.369 15.715 1.00 53.16 178 LEU A N 1
ATOM 1272 C CA . LEU A 1 178 ? -1.926 13.232 14.821 1.00 53.16 178 LEU A CA 1
ATOM 1273 C C . LEU A 1 178 ? -1.736 11.973 15.683 1.00 53.16 178 LEU A C 1
ATOM 1275 O O . LEU A 1 178 ? -0.627 11.639 16.085 1.00 53.16 178 LEU A O 1
ATOM 1279 N N . GLY A 1 179 ? -2.833 11.331 16.065 1.00 50.84 179 GLY A N 1
ATOM 1280 C CA . GLY A 1 179 ? -2.839 10.362 17.157 1.00 50.84 179 GLY A CA 1
ATOM 1281 C C . GLY A 1 179 ? -4.232 9.933 17.605 1.00 50.84 179 GLY A C 1
ATOM 1282 O O . GLY A 1 179 ? -4.369 8.834 18.130 1.00 50.84 179 GLY A O 1
ATOM 1283 N N . ALA A 1 180 ? -5.276 10.724 17.337 1.00 54.00 180 ALA A N 1
ATOM 1284 C CA . ALA A 1 180 ? -6.638 10.200 17.385 1.00 54.00 180 ALA A CA 1
ATOM 1285 C C . ALA A 1 180 ? -6.845 9.227 16.214 1.00 54.00 180 ALA A C 1
ATOM 1287 O O . ALA A 1 180 ? -6.438 9.528 15.087 1.00 54.00 180 ALA A O 1
ATOM 1288 N N . ASP A 1 181 ? -7.477 8.083 16.486 1.00 61.53 181 ASP A N 1
ATOM 1289 C CA . ASP A 1 181 ? -7.899 7.049 15.533 1.00 61.53 181 ASP A CA 1
ATOM 1290 C C . ASP A 1 181 ? -8.923 7.592 14.514 1.00 61.53 181 ASP A C 1
ATOM 1292 O O . ASP A 1 181 ? -10.037 7.095 14.404 1.00 61.53 181 ASP A O 1
ATOM 1296 N N . SER A 1 182 ? -8.564 8.635 13.766 1.00 74.44 182 SER A N 1
ATOM 1297 C CA . SER A 1 182 ? -9.410 9.274 12.764 1.00 74.44 182 SER A CA 1
ATOM 1298 C C . SER A 1 182 ? -9.651 8.268 11.639 1.00 74.44 182 SER A C 1
ATOM 1300 O O . SER A 1 182 ? -8.701 7.882 10.934 1.00 74.44 182 SER A O 1
ATOM 1302 N N . PRO A 1 183 ? -10.879 7.754 11.478 1.00 79.12 183 PRO A N 1
ATOM 1303 C CA . PRO A 1 183 ? -11.181 6.815 10.405 1.00 79.12 183 PRO A CA 1
ATOM 1304 C C . PRO A 1 183 ? -10.972 7.454 9.024 1.00 79.12 183 PRO A C 1
ATOM 1306 O O . PRO A 1 183 ? -10.660 6.746 8.067 1.00 79.12 183 PRO A O 1
ATOM 1309 N N . GLU A 1 184 ? -11.051 8.783 8.927 1.00 83.81 184 GLU A N 1
ATOM 1310 C CA . GLU A 1 184 ? -10.840 9.561 7.707 1.00 83.81 184 GLU A CA 1
ATOM 1311 C C . GLU A 1 184 ? -9.386 9.474 7.240 1.00 83.81 184 GLU A C 1
ATOM 1313 O O . GLU A 1 184 ? -9.121 9.144 6.088 1.00 83.81 184 GLU A O 1
ATOM 1318 N N . VAL A 1 185 ? -8.416 9.677 8.138 1.00 84.12 185 VAL A N 1
ATOM 1319 C CA . VAL A 1 185 ? -6.993 9.578 7.772 1.00 84.12 185 VAL A CA 1
ATOM 1320 C C . VAL A 1 185 ? -6.635 8.142 7.370 1.00 84.12 185 VAL A C 1
ATOM 1322 O O . VAL A 1 185 ? -5.845 7.945 6.453 1.00 84.12 185 VAL A O 1
ATOM 1325 N N . ALA A 1 186 ? -7.252 7.127 7.987 1.00 83.88 186 ALA A N 1
ATOM 1326 C CA . ALA A 1 186 ? -7.024 5.730 7.608 1.00 83.88 186 ALA A CA 1
ATOM 1327 C C . ALA A 1 186 ? -7.587 5.448 6.213 1.00 83.88 186 ALA A C 1
ATOM 1329 O O . ALA A 1 186 ? -6.942 4.783 5.406 1.00 83.88 186 ALA A O 1
ATOM 1330 N N . ALA A 1 187 ? -8.774 5.975 5.909 1.00 86.25 187 ALA A N 1
ATOM 1331 C CA . ALA A 1 187 ? -9.364 5.866 4.583 1.00 86.25 187 ALA A CA 1
ATOM 1332 C C . ALA A 1 187 ? -8.516 6.585 3.519 1.00 86.25 187 ALA A C 1
ATOM 1334 O O . ALA A 1 187 ? -8.325 6.031 2.440 1.00 86.25 187 ALA A O 1
ATOM 1335 N N . ALA A 1 188 ? -7.954 7.758 3.831 1.00 87.81 188 ALA A N 1
ATOM 1336 C CA . ALA A 1 188 ? -7.058 8.490 2.937 1.00 87.81 188 ALA A CA 1
ATOM 1337 C C . ALA A 1 188 ? -5.740 7.738 2.683 1.00 87.81 188 ALA A C 1
ATOM 1339 O O . ALA A 1 188 ? -5.336 7.600 1.530 1.00 87.81 188 ALA A O 1
ATOM 1340 N N . CYS A 1 189 ? -5.108 7.187 3.727 1.00 88.88 189 CYS A N 1
ATOM 1341 C CA . CYS A 1 189 ? -3.927 6.334 3.578 1.00 88.88 189 CYS A CA 1
ATOM 1342 C C . CYS A 1 189 ? -4.237 5.117 2.699 1.00 88.88 189 CYS A C 1
ATOM 1344 O O . CYS A 1 189 ? -3.548 4.884 1.714 1.00 88.88 189 CYS A O 1
ATOM 1346 N N . ARG A 1 190 ? -5.318 4.384 2.985 1.00 89.75 190 ARG A N 1
ATOM 1347 C CA . ARG A 1 190 ? -5.728 3.212 2.191 1.00 89.75 190 ARG A CA 1
ATOM 1348 C C . ARG A 1 190 ? -6.036 3.560 0.740 1.00 89.75 190 ARG A C 1
ATOM 1350 O O . ARG A 1 190 ? -5.694 2.789 -0.149 1.00 89.75 190 ARG A O 1
ATOM 1357 N N . LEU A 1 191 ? -6.664 4.708 0.499 1.00 90.12 191 LEU A N 1
ATOM 1358 C CA . LEU A 1 191 ? -6.918 5.216 -0.845 1.00 90.12 191 LEU A CA 1
ATOM 1359 C C . LEU A 1 191 ? -5.604 5.476 -1.591 1.00 90.12 191 LEU A C 1
ATOM 1361 O O . LEU A 1 191 ? -5.443 5.008 -2.714 1.00 90.12 191 LEU A O 1
ATOM 1365 N N . ALA A 1 192 ? -4.664 6.182 -0.959 1.00 91.25 192 ALA A N 1
ATOM 1366 C CA . ALA A 1 192 ? -3.356 6.475 -1.535 1.00 91.25 192 ALA A CA 1
ATOM 1367 C C . ALA A 1 192 ? -2.572 5.195 -1.858 1.00 91.25 192 ALA A C 1
ATOM 1369 O O . ALA A 1 192 ? -2.053 5.057 -2.964 1.00 91.25 192 ALA A O 1
ATOM 1370 N N . LEU A 1 193 ? -2.545 4.240 -0.923 1.00 91.75 193 LEU A N 1
ATOM 1371 C CA . LEU A 1 193 ? -1.878 2.951 -1.095 1.00 91.75 193 LEU A CA 1
ATOM 1372 C C . LEU A 1 193 ? -2.512 2.129 -2.230 1.00 91.75 193 LEU A C 1
ATOM 1374 O O . LEU A 1 193 ? -1.802 1.621 -3.093 1.00 91.75 193 LEU A O 1
ATOM 1378 N N . ALA A 1 194 ? -3.844 2.065 -2.294 1.00 92.06 194 ALA A N 1
ATOM 1379 C CA . ALA A 1 194 ? -4.550 1.340 -3.349 1.00 92.06 194 ALA A CA 1
ATOM 1380 C C . ALA A 1 194 ? -4.338 1.956 -4.741 1.00 92.06 194 ALA A C 1
ATOM 1382 O O . ALA A 1 194 ? -4.141 1.228 -5.712 1.00 92.06 194 ALA A O 1
ATOM 1383 N N . LEU A 1 195 ? -4.344 3.289 -4.846 1.00 90.75 195 LEU A N 1
ATOM 1384 C CA . LEU A 1 195 ? -4.043 3.983 -6.100 1.00 90.75 195 LEU A CA 1
ATOM 1385 C C . LEU A 1 195 ? -2.587 3.775 -6.525 1.00 90.75 195 LEU A C 1
ATOM 1387 O O . LEU A 1 195 ? -2.335 3.539 -7.705 1.00 90.75 195 LEU A O 1
ATOM 1391 N N . GLY A 1 196 ? -1.647 3.821 -5.577 1.00 88.12 196 GLY A N 1
ATOM 1392 C CA . GLY A 1 196 ? -0.238 3.545 -5.846 1.00 88.12 196 GLY A CA 1
ATOM 1393 C C . GLY A 1 196 ? -0.029 2.131 -6.378 1.00 88.12 196 GLY A C 1
ATOM 1394 O O . GLY A 1 196 ? 0.588 1.951 -7.425 1.00 88.12 196 GLY A O 1
ATOM 1395 N N . MET A 1 197 ? -0.641 1.145 -5.723 1.00 93.25 197 MET A N 1
ATOM 1396 C CA . MET A 1 197 ? -0.599 -0.246 -6.157 1.00 93.25 197 MET A CA 1
ATOM 1397 C C . MET A 1 197 ? -1.202 -0.440 -7.554 1.00 93.25 197 MET A C 1
ATOM 1399 O O . MET A 1 197 ? -0.601 -1.100 -8.398 1.00 93.25 197 MET A O 1
ATOM 1403 N N . ALA A 1 198 ? -2.366 0.158 -7.827 1.00 89.69 198 ALA A N 1
ATOM 1404 C CA . ALA A 1 198 ? -2.987 0.087 -9.147 1.00 89.69 198 ALA A CA 1
ATOM 1405 C C . ALA A 1 198 ? -2.087 0.703 -10.231 1.00 89.69 198 ALA A C 1
ATOM 1407 O O . ALA A 1 198 ? -1.909 0.099 -11.284 1.00 89.69 198 ALA A O 1
ATOM 1408 N N . ALA A 1 199 ? -1.488 1.868 -9.965 1.00 89.06 199 ALA A N 1
ATOM 1409 C CA . ALA A 1 199 ? -0.582 2.527 -10.902 1.00 89.06 199 ALA A CA 1
ATOM 1410 C C . ALA A 1 199 ? 0.647 1.664 -11.215 1.00 89.06 199 ALA A C 1
ATOM 1412 O O . ALA A 1 199 ? 1.024 1.537 -12.376 1.00 89.06 199 ALA A O 1
ATOM 1413 N N . MET A 1 200 ? 1.235 1.034 -10.196 1.00 88.62 200 MET A N 1
ATOM 1414 C CA . MET A 1 200 ? 2.367 0.127 -10.374 1.00 88.62 200 MET A CA 1
ATOM 1415 C C . MET A 1 200 ? 1.990 -1.116 -11.187 1.00 88.62 200 MET A C 1
ATOM 1417 O O . MET A 1 200 ? 2.708 -1.469 -12.111 1.00 88.62 200 MET A O 1
ATOM 1421 N N . LEU A 1 201 ? 0.851 -1.755 -10.898 1.00 87.25 201 LEU A N 1
ATOM 1422 C CA . LEU A 1 201 ? 0.383 -2.936 -11.638 1.00 87.25 201 LEU A CA 1
ATOM 1423 C C . LEU A 1 201 ? 0.040 -2.646 -13.103 1.00 87.25 201 LEU A C 1
ATOM 1425 O O . LEU A 1 201 ? 0.138 -3.546 -13.927 1.00 87.25 201 LEU A O 1
ATOM 1429 N N . ILE A 1 202 ? -0.392 -1.422 -13.418 1.00 85.75 202 ILE A N 1
ATOM 1430 C CA . ILE A 1 202 ? -0.646 -0.977 -14.797 1.00 85.75 202 ILE A CA 1
ATOM 1431 C C . ILE A 1 202 ? 0.671 -0.731 -15.552 1.00 85.75 202 ILE A C 1
ATOM 1433 O O . ILE A 1 202 ? 0.690 -0.809 -16.777 1.00 85.75 202 ILE A O 1
ATOM 1437 N N . ALA A 1 203 ? 1.751 -0.408 -14.836 1.00 81.50 203 ALA A N 1
ATOM 1438 C CA . ALA A 1 203 ? 3.055 -0.102 -15.420 1.00 81.50 203 ALA A CA 1
ATOM 1439 C C . ALA A 1 203 ? 3.952 -1.335 -15.653 1.00 81.50 203 ALA A C 1
ATOM 1441 O O . ALA A 1 203 ? 4.919 -1.214 -16.402 1.00 81.50 203 ALA A O 1
ATOM 1442 N N . MET A 1 204 ? 3.655 -2.469 -15.005 1.00 75.69 204 MET A N 1
ATOM 1443 C CA . MET A 1 204 ? 4.352 -3.759 -15.168 1.00 75.69 204 MET A CA 1
ATOM 1444 C C . MET A 1 204 ? 3.819 -4.530 -16.374 1.00 75.69 204 MET A C 1
ATOM 1446 O O . MET A 1 204 ? 4.654 -5.042 -17.146 1.00 75.69 204 MET A O 1
#

Radius of gyration: 19.76 Å; chains: 1; bounding box: 59×43×56 Å

pLDDT: mean 76.59, std 19.63, range [30.19, 95.81]

InterPro domains:
  IPR033458 Protein of unknown function DUF5134 [PF17197] (35-204)

Organism: NCBI:txid2213162

Sequence (204 aa):
MHGSAWSGWLLTGLCGLASAVCFVRARASASGPRGRQSPLLEALMGGGMALMALPAPAVPATFLLVLFAGALLWSAALLLRRVPHQGHHLVEGGAMVYMTVLMLDSPGEHGTTGEVAGGHAAHGEPVAHATAGVPSPSVFLAVYFLLYALLAARRLLPARVPHGAHHGAPTAPGPPPLGADSPEVAAACRLALALGMAAMLIAM